Protein AF-A0AAE1KQD2-F1 (afdb_monomer_lite)

Secondary structure (DSSP, 8-state):
-TTTTSHHHHS-HHHHHHHHHHHHHHHHHHHHHHHHHHHHHHHHHHH------HHHHHHHHHHHHHHHHHS--HHHHHHHHHHHHHHHHHHHHHTTS-----HHHHHHHHHHHHHHHHHHHHHHHHHHHHHHHHS--SS-PPP-HHHHHHHHHHHHHHHIIIIIIT-HHHHHHHTTHHHHHHHHHHHHHH--------------------PPPPP----------------------

Structure (mmCIF, N/CA/C/O backbone):
data_AF-A0AAE1KQD2-F1
#
_entry.id   AF-A0AAE1KQD2-F1
#
loop_
_atom_site.group_PDB
_atom_site.id
_atom_site.type_symbol
_atom_site.label_atom_id
_atom_site.label_alt_id
_atom_site.label_comp_id
_atom_site.label_asym_id
_atom_site.label_entity_id
_atom_site.label_seq_id
_atom_site.pdbx_PDB_ins_code
_atom_site.Cartn_x
_atom_site.Cartn_y
_atom_site.Cartn_z
_atom_site.occupancy
_atom_site.B_iso_or_equiv
_atom_site.auth_seq_id
_atom_site.auth_comp_id
_atom_site.auth_asym_id
_atom_site.auth_atom_id
_atom_site.pdbx_PDB_model_num
ATOM 1 N N . MET A 1 1 ? 16.677 -0.869 -7.283 1.00 57.28 1 MET A N 1
ATOM 2 C CA . MET A 1 1 ? 16.826 -1.614 -8.551 1.00 57.28 1 MET A CA 1
ATOM 3 C C . MET A 1 1 ? 18.239 -2.193 -8.706 1.00 57.28 1 MET A C 1
ATOM 5 O O . MET A 1 1 ? 18.771 -2.228 -9.796 1.00 57.28 1 MET A O 1
ATOM 9 N N . LEU A 1 2 ? 18.840 -2.731 -7.638 1.00 62.88 2 LEU A N 1
ATOM 10 C CA . LEU A 1 2 ? 20.217 -3.254 -7.695 1.00 62.88 2 LEU A CA 1
ATOM 11 C C . LEU A 1 2 ? 20.346 -4.589 -8.451 1.00 62.88 2 LEU A C 1
ATOM 13 O O . LEU A 1 2 ? 21.410 -4.904 -8.961 1.00 62.88 2 LEU A O 1
ATOM 17 N N . VAL A 1 3 ? 19.268 -5.377 -8.529 1.00 68.44 3 VAL A N 1
ATOM 18 C CA . VAL A 1 3 ? 19.288 -6.716 -9.150 1.00 68.44 3 VAL A CA 1
ATOM 19 C C . VAL A 1 3 ? 19.339 -6.645 -10.679 1.00 68.44 3 VAL A C 1
ATOM 21 O O . VAL A 1 3 ? 19.967 -7.489 -11.308 1.00 68.44 3 VAL A O 1
ATOM 24 N N . SER A 1 4 ? 18.713 -5.631 -11.282 1.00 69.50 4 SER A N 1
ATOM 25 C CA . SER A 1 4 ? 18.732 -5.414 -12.736 1.00 69.50 4 SER A CA 1
ATOM 26 C C . SER A 1 4 ? 20.063 -4.863 -13.252 1.00 69.50 4 SER A C 1
ATOM 28 O O . SER A 1 4 ? 20.338 -4.986 -14.441 1.00 69.50 4 SER A O 1
ATOM 30 N N . ASP A 1 5 ? 20.890 -4.292 -12.371 1.00 73.38 5 ASP A N 1
ATOM 31 C CA . ASP A 1 5 ? 22.196 -3.718 -12.723 1.00 73.38 5 ASP A CA 1
ATOM 32 C C . ASP A 1 5 ? 23.334 -4.753 -12.704 1.00 73.38 5 ASP A C 1
ATOM 34 O O . ASP A 1 5 ? 24.468 -4.449 -13.071 1.00 73.38 5 ASP A O 1
ATOM 38 N N . ILE A 1 6 ? 23.050 -5.997 -12.306 1.00 84.06 6 ILE A N 1
ATOM 39 C CA . ILE A 1 6 ? 24.023 -7.089 -12.345 1.00 84.06 6 ILE A CA 1
ATOM 40 C C . ILE A 1 6 ? 24.295 -7.448 -13.811 1.00 84.06 6 ILE A C 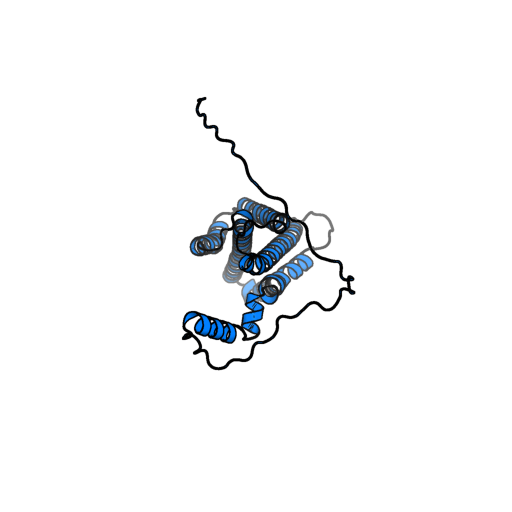1
ATOM 42 O O . ILE A 1 6 ? 23.376 -7.828 -14.536 1.00 84.06 6 ILE A O 1
ATOM 46 N N . HIS A 1 7 ? 25.563 -7.392 -14.233 1.00 79.06 7 HIS A N 1
ATOM 47 C CA . HIS A 1 7 ? 25.990 -7.670 -15.614 1.00 79.06 7 HIS A CA 1
ATOM 48 C C . HIS A 1 7 ? 25.410 -8.977 -16.181 1.00 79.06 7 HIS A C 1
ATOM 50 O O . HIS A 1 7 ? 24.847 -8.981 -17.270 1.00 79.06 7 HIS A O 1
ATOM 56 N N . ALA A 1 8 ? 25.415 -10.053 -15.387 1.00 77.94 8 ALA A N 1
ATOM 57 C CA . ALA A 1 8 ? 24.850 -11.346 -15.780 1.00 77.94 8 ALA A CA 1
ATOM 58 C C . ALA A 1 8 ? 23.346 -11.303 -16.129 1.00 77.94 8 ALA A C 1
ATOM 60 O O . ALA A 1 8 ? 22.883 -12.096 -16.940 1.00 77.94 8 ALA A O 1
ATOM 61 N N . VAL A 1 9 ? 22.580 -10.394 -15.519 1.00 79.00 9 VAL A N 1
ATOM 62 C CA . VAL A 1 9 ? 21.138 -10.224 -15.770 1.00 79.00 9 VAL A CA 1
ATOM 63 C C . VAL A 1 9 ? 20.893 -9.246 -16.917 1.00 79.00 9 VAL A C 1
ATOM 65 O O . VAL A 1 9 ? 19.915 -9.390 -17.646 1.00 79.00 9 VAL A O 1
ATOM 68 N N . ARG A 1 10 ? 21.766 -8.246 -17.071 1.00 79.56 10 ARG A N 1
ATOM 69 C CA . ARG A 1 10 ? 21.633 -7.194 -18.082 1.00 79.56 10 ARG A CA 1
ATOM 70 C C . ARG A 1 10 ? 21.968 -7.680 -19.489 1.00 79.56 10 ARG A C 1
ATOM 72 O O . ARG A 1 10 ? 21.323 -7.249 -20.441 1.00 79.56 10 ARG A O 1
ATOM 79 N N . ASP A 1 11 ? 22.963 -8.553 -19.607 1.00 86.00 11 ASP A N 1
ATOM 80 C CA . ASP A 1 11 ? 23.487 -8.984 -20.904 1.00 86.00 11 ASP A CA 1
ATOM 81 C C . ASP A 1 11 ? 22.583 -10.035 -21.582 1.00 86.00 11 ASP A C 1
ATOM 83 O O . ASP A 1 11 ? 22.547 -10.121 -22.810 1.00 86.00 11 ASP A O 1
ATOM 87 N N . ASP A 1 12 ? 21.785 -10.783 -20.808 1.00 88.94 12 ASP A N 1
ATOM 88 C CA . ASP A 1 12 ? 20.758 -11.683 -21.340 1.00 88.94 12 ASP A CA 1
ATOM 89 C C . ASP A 1 12 ? 19.377 -11.006 -21.404 1.00 88.94 12 ASP A C 1
ATOM 91 O O . ASP A 1 12 ? 18.758 -10.661 -20.393 1.00 88.94 12 ASP A O 1
ATOM 95 N N . ARG A 1 13 ? 18.842 -10.882 -22.625 1.00 87.25 13 ARG A N 1
ATOM 96 C CA . ARG A 1 13 ? 17.532 -10.274 -22.899 1.00 87.25 13 ARG A CA 1
ATOM 97 C C . ARG A 1 13 ? 16.393 -10.978 -22.161 1.00 87.25 13 ARG A C 1
ATOM 99 O O . ARG A 1 13 ? 15.456 -10.306 -21.716 1.00 87.25 13 ARG A O 1
ATOM 106 N N . HIS A 1 14 ? 16.439 -12.306 -22.056 1.00 89.19 14 HIS A N 1
ATOM 107 C CA . HIS A 1 14 ? 15.371 -13.073 -21.416 1.00 89.19 14 HIS A CA 1
ATOM 108 C C . HIS A 1 14 ? 15.381 -12.859 -19.904 1.00 89.19 14 HIS A C 1
ATOM 110 O O . HIS A 1 14 ? 14.341 -12.518 -19.334 1.00 89.19 14 HIS A O 1
ATOM 116 N N . SER A 1 15 ? 16.555 -12.959 -19.279 1.00 87.56 15 SER A N 1
ATOM 117 C CA . SER A 1 15 ? 16.745 -12.668 -17.856 1.00 87.56 15 SER A CA 1
ATOM 118 C C . SER A 1 15 ? 16.362 -11.230 -17.501 1.00 87.56 15 SER A C 1
ATOM 120 O O . SER A 1 15 ? 15.596 -11.014 -16.560 1.00 87.56 15 SER A O 1
ATOM 122 N N . CYS A 1 16 ? 16.797 -10.247 -18.295 1.00 86.00 16 CYS A N 1
ATOM 123 C CA . CYS A 1 16 ? 16.447 -8.841 -18.098 1.00 86.00 16 CYS A CA 1
ATOM 124 C C . CYS A 1 16 ? 14.924 -8.617 -18.150 1.00 86.00 16 CYS A C 1
ATOM 126 O O . CYS A 1 16 ? 14.341 -8.008 -17.248 1.00 86.00 16 CYS A O 1
ATOM 128 N N . THR A 1 17 ? 14.257 -9.171 -19.169 1.00 88.00 17 THR A N 1
ATOM 129 C CA . THR A 1 17 ? 12.800 -9.040 -19.341 1.00 88.00 17 THR A CA 1
ATOM 130 C C . THR A 1 17 ? 12.040 -9.726 -18.205 1.00 88.00 17 THR A C 1
ATOM 132 O O . THR A 1 17 ? 11.085 -9.158 -17.671 1.00 88.00 17 THR A O 1
ATOM 135 N N . ALA A 1 18 ? 12.469 -10.922 -17.796 1.00 88.94 18 ALA A N 1
ATOM 136 C CA . ALA A 1 18 ? 11.845 -11.665 -16.707 1.00 88.94 18 ALA A CA 1
ATOM 137 C C . ALA A 1 18 ? 11.956 -10.915 -15.372 1.00 88.94 18 ALA A C 1
ATOM 139 O O . ALA A 1 18 ? 10.948 -10.723 -14.690 1.00 88.94 18 ALA A O 1
ATOM 140 N N . VAL A 1 19 ? 13.151 -10.425 -15.024 1.00 89.50 19 VAL A N 1
ATOM 141 C CA . VAL A 1 19 ? 13.388 -9.662 -13.789 1.00 89.50 19 VAL A CA 1
ATOM 142 C C . VAL A 1 19 ? 12.619 -8.341 -13.802 1.00 89.50 19 VAL A C 1
ATOM 144 O O . VAL A 1 19 ? 11.963 -8.010 -12.814 1.00 89.50 19 VAL A O 1
ATOM 147 N N . GLY A 1 20 ? 12.630 -7.610 -14.921 1.00 86.12 20 GLY A N 1
ATOM 148 C CA . GLY A 1 20 ? 11.869 -6.367 -15.065 1.00 86.12 20 GLY A CA 1
ATOM 149 C C . GLY A 1 20 ? 10.362 -6.579 -14.894 1.00 86.12 20 GLY A C 1
ATOM 150 O O . GLY A 1 20 ? 9.708 -5.848 -14.147 1.00 86.12 20 GLY A O 1
ATOM 151 N N . THR A 1 21 ? 9.824 -7.632 -15.513 1.00 86.31 21 THR A N 1
ATOM 152 C CA . THR A 1 21 ? 8.406 -7.999 -15.383 1.00 86.31 21 THR A CA 1
ATOM 153 C C . THR A 1 21 ? 8.074 -8.377 -13.942 1.00 86.31 21 THR A C 1
ATOM 155 O O . THR A 1 21 ? 7.096 -7.887 -13.383 1.00 86.31 21 THR A O 1
ATOM 158 N N . LEU A 1 22 ? 8.913 -9.190 -13.299 1.00 89.25 22 LEU A N 1
ATOM 159 C CA . LEU A 1 22 ? 8.705 -9.627 -11.921 1.00 89.25 22 LEU A CA 1
ATOM 160 C C . LEU A 1 22 ? 8.688 -8.450 -10.939 1.00 89.25 22 LEU A C 1
ATOM 162 O O . LEU A 1 22 ? 7.778 -8.347 -10.114 1.00 89.25 22 LEU A O 1
ATOM 166 N N . ILE A 1 23 ? 9.659 -7.537 -11.054 1.00 88.25 23 ILE A N 1
ATOM 167 C CA . ILE A 1 23 ? 9.715 -6.315 -10.241 1.00 88.25 23 ILE A CA 1
ATOM 168 C C . ILE A 1 23 ? 8.419 -5.527 -10.410 1.00 88.25 23 ILE A C 1
ATOM 170 O O . ILE A 1 23 ? 7.816 -5.114 -9.421 1.00 88.25 23 ILE A O 1
ATOM 174 N N . HIS A 1 24 ? 7.963 -5.350 -11.648 1.00 85.19 24 HIS A N 1
ATOM 175 C CA . HIS A 1 24 ? 6.777 -4.555 -11.916 1.00 85.19 24 HIS A CA 1
ATOM 176 C C . HIS A 1 24 ? 5.482 -5.238 -11.416 1.00 85.19 24 HIS A C 1
ATOM 178 O O . HIS A 1 24 ? 4.623 -4.531 -10.890 1.00 85.19 24 HIS A O 1
ATOM 184 N N . VAL A 1 25 ? 5.366 -6.581 -11.428 1.00 88.12 25 VAL A N 1
ATOM 185 C CA . VAL A 1 25 ? 4.236 -7.300 -10.786 1.00 88.12 25 VAL A CA 1
ATOM 186 C C . VAL A 1 25 ? 4.197 -7.001 -9.292 1.00 88.12 25 VAL A C 1
ATOM 188 O O . VAL A 1 25 ? 3.155 -6.614 -8.767 1.00 88.12 25 VAL A O 1
ATOM 191 N N . PHE A 1 26 ? 5.323 -7.169 -8.594 1.00 90.88 26 PHE A N 1
ATOM 192 C CA . PHE A 1 26 ? 5.375 -6.943 -7.149 1.00 90.88 26 PHE A CA 1
ATOM 193 C C . PHE A 1 26 ? 5.099 -5.490 -6.783 1.00 90.88 26 PHE A C 1
ATOM 195 O O . PHE A 1 26 ? 4.434 -5.221 -5.783 1.00 90.88 26 PHE A O 1
ATOM 202 N N . TYR A 1 27 ? 5.572 -4.557 -7.605 1.00 86.62 27 TYR A N 1
ATOM 203 C CA . TYR A 1 27 ? 5.358 -3.136 -7.381 1.00 86.62 27 TYR A CA 1
ATOM 204 C C . TYR A 1 27 ? 3.878 -2.754 -7.527 1.00 86.62 27 TYR A C 1
ATOM 206 O O . TYR A 1 27 ? 3.329 -2.047 -6.680 1.00 86.62 27 TYR A O 1
ATOM 214 N N . GLN A 1 28 ? 3.192 -3.305 -8.532 1.00 85.81 28 GLN A N 1
ATOM 215 C CA . GLN A 1 28 ? 1.744 -3.147 -8.677 1.00 85.81 28 GLN A CA 1
ATOM 216 C C . GLN A 1 28 ? 0.960 -3.861 -7.566 1.00 85.81 28 GLN A C 1
ATOM 218 O O . GLN A 1 28 ? -0.022 -3.319 -7.061 1.00 85.81 28 GLN A O 1
ATOM 223 N N . ALA A 1 29 ? 1.402 -5.048 -7.137 1.00 90.69 29 ALA A N 1
ATOM 224 C CA . ALA A 1 29 ? 0.781 -5.769 -6.027 1.00 90.69 29 ALA A CA 1
ATOM 225 C C . ALA A 1 29 ? 0.867 -4.967 -4.725 1.00 90.69 29 ALA A C 1
ATOM 227 O O . ALA A 1 29 ? -0.121 -4.868 -4.000 1.00 90.69 29 ALA A O 1
ATOM 228 N N . ALA A 1 30 ? 2.014 -4.340 -4.448 1.00 89.81 30 ALA A N 1
ATOM 229 C CA . ALA A 1 30 ? 2.179 -3.456 -3.300 1.00 89.81 30 ALA A CA 1
ATOM 230 C C . ALA A 1 30 ? 1.184 -2.282 -3.338 1.00 89.81 30 ALA A C 1
ATOM 232 O O . ALA A 1 30 ? 0.515 -2.021 -2.337 1.00 89.81 30 ALA A O 1
ATOM 233 N N . GLY A 1 31 ? 1.011 -1.636 -4.496 1.00 87.12 31 GLY A N 1
ATOM 234 C CA . GLY A 1 31 ? 0.002 -0.586 -4.675 1.00 87.12 31 GLY A CA 1
ATOM 235 C C . GLY A 1 31 ? -1.429 -1.084 -4.446 1.00 87.12 31 GLY A C 1
ATOM 236 O O . GLY A 1 31 ? -2.198 -0.463 -3.713 1.00 87.12 31 GLY A O 1
ATOM 237 N N . ALA A 1 32 ? -1.775 -2.254 -4.986 1.00 89.12 32 ALA A N 1
ATOM 238 C CA . ALA A 1 32 ? -3.093 -2.862 -4.803 1.00 89.12 32 ALA A CA 1
ATOM 239 C C . ALA A 1 32 ? -3.376 -3.245 -3.334 1.00 89.12 32 ALA A C 1
ATOM 241 O O . ALA A 1 32 ? -4.505 -3.109 -2.847 1.00 89.12 32 ALA A O 1
ATOM 242 N N . TRP A 1 33 ? -2.343 -3.669 -2.599 1.00 91.88 33 TRP A N 1
ATOM 243 C CA . TRP A 1 33 ? -2.404 -3.910 -1.158 1.00 91.88 33 TRP A CA 1
ATOM 244 C C . TRP A 1 33 ? -2.635 -2.628 -0.359 1.00 91.88 33 TRP A C 1
ATOM 246 O O . TRP A 1 33 ? -3.467 -2.627 0.549 1.00 91.88 33 TRP A O 1
ATOM 256 N N . ILE A 1 34 ? -1.948 -1.541 -0.709 1.00 90.12 34 ILE A N 1
ATOM 257 C CA . ILE A 1 34 ? -2.116 -0.230 -0.066 1.00 90.12 34 ILE A CA 1
ATOM 258 C C . ILE A 1 34 ? -3.520 0.330 -0.333 1.00 90.12 34 ILE A C 1
ATOM 260 O O . ILE A 1 34 ? -4.176 0.793 0.600 1.00 90.12 34 ILE A O 1
ATOM 264 N N . PHE A 1 35 ? -4.040 0.186 -1.554 1.00 88.00 35 PHE A N 1
ATOM 265 C CA . PHE A 1 35 ? -5.428 0.528 -1.872 1.00 88.00 35 PHE A CA 1
ATOM 266 C C . PHE A 1 35 ? -6.428 -0.286 -1.040 1.00 88.00 35 PHE A C 1
ATOM 268 O O . PHE A 1 35 ? -7.334 0.267 -0.416 1.00 88.00 35 PHE A O 1
ATOM 275 N N . SER A 1 36 ? -6.249 -1.609 -0.985 1.00 90.62 36 SER A N 1
ATOM 276 C CA . SER A 1 36 ? -7.112 -2.502 -0.203 1.00 90.62 36 SER A CA 1
ATOM 277 C C . SER A 1 36 ? -7.106 -2.146 1.285 1.00 90.62 36 SER A C 1
ATOM 279 O O . SER A 1 36 ? -8.155 -2.153 1.932 1.00 90.62 36 SER A O 1
ATOM 281 N N . LEU A 1 37 ? -5.933 -1.794 1.814 1.00 89.94 37 LEU A N 1
ATOM 282 C CA . LEU A 1 37 ? -5.755 -1.291 3.170 1.00 89.94 37 LEU A CA 1
ATOM 283 C C . LEU A 1 37 ? -6.518 0.026 3.386 1.00 89.94 37 LEU A C 1
ATOM 285 O O . LEU A 1 37 ? -7.226 0.156 4.384 1.00 89.94 37 LEU A O 1
ATOM 289 N N . GLY A 1 38 ? -6.433 0.965 2.442 1.00 88.94 38 GLY A N 1
ATOM 290 C CA . GLY A 1 38 ? -7.175 2.226 2.476 1.00 88.94 38 GLY A CA 1
ATOM 291 C C . GLY A 1 38 ? -8.680 2.046 2.446 1.00 88.94 38 GLY A C 1
ATOM 292 O O . GLY A 1 38 ? -9.383 2.607 3.282 1.00 88.94 38 GLY A O 1
ATOM 293 N N . HIS A 1 39 ? -9.179 1.191 1.558 1.00 89.00 39 HIS A N 1
ATOM 294 C CA . HIS A 1 39 ? -10.598 0.864 1.493 1.00 89.00 39 HIS A CA 1
ATOM 295 C C . HIS A 1 39 ? -11.091 0.178 2.781 1.00 89.00 39 HIS A C 1
ATOM 297 O O . HIS A 1 39 ? -12.176 0.479 3.283 1.00 89.00 39 HIS A O 1
ATOM 303 N N . ALA A 1 40 ? -10.295 -0.724 3.364 1.00 89.44 40 ALA A N 1
ATOM 304 C CA . ALA A 1 40 ? -10.621 -1.350 4.645 1.00 89.44 40 ALA A CA 1
ATOM 305 C C . ALA A 1 40 ? -10.650 -0.330 5.801 1.00 89.44 40 ALA A C 1
ATOM 307 O O . ALA A 1 40 ? -11.566 -0.359 6.620 1.00 89.44 40 ALA A O 1
ATOM 308 N N . ALA A 1 41 ? -9.691 0.600 5.853 1.00 88.75 41 ALA A N 1
ATOM 309 C CA . ALA A 1 41 ? -9.680 1.677 6.843 1.00 88.75 41 ALA A CA 1
ATOM 310 C C . ALA A 1 41 ? -10.873 2.633 6.657 1.00 88.75 41 ALA A C 1
ATOM 312 O O . ALA A 1 41 ? -11.551 2.979 7.624 1.00 88.75 41 ALA A O 1
ATOM 313 N N . PHE A 1 42 ? -11.184 2.995 5.412 1.00 88.56 42 PHE A N 1
ATOM 314 C CA . PHE A 1 42 ? -12.329 3.830 5.055 1.00 88.56 42 PHE A CA 1
ATOM 315 C C . PHE A 1 42 ? -13.655 3.204 5.490 1.00 88.56 42 PHE A C 1
ATOM 317 O O . PHE A 1 42 ? -14.448 3.852 6.172 1.00 88.56 42 PHE A O 1
ATOM 324 N N . THR A 1 43 ? -13.895 1.938 5.146 1.00 88.12 43 THR A N 1
ATOM 325 C CA . THR A 1 43 ? -15.130 1.223 5.520 1.0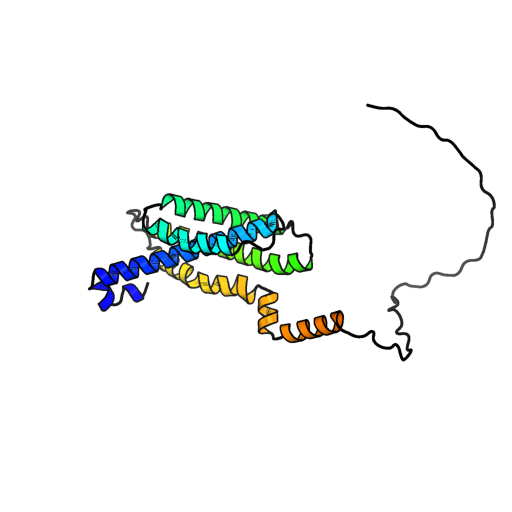0 88.12 43 THR A CA 1
ATOM 326 C C . THR A 1 43 ? -15.246 1.015 7.029 1.00 88.12 43 THR A C 1
ATOM 328 O O . THR A 1 43 ? -16.343 1.140 7.578 1.00 88.12 43 THR A O 1
ATOM 331 N N . ALA A 1 44 ? -14.127 0.783 7.721 1.00 87.81 44 ALA A N 1
ATOM 332 C CA . ALA A 1 44 ? -14.112 0.714 9.177 1.00 87.81 44 ALA A CA 1
ATOM 333 C C . ALA A 1 44 ? -14.545 2.046 9.811 1.00 87.81 44 ALA A C 1
ATOM 335 O O . ALA A 1 44 ? -15.401 2.043 10.690 1.00 87.81 44 ALA A O 1
ATOM 336 N N . ILE A 1 45 ? -14.009 3.181 9.348 1.00 86.19 45 ILE A N 1
ATOM 337 C CA . ILE A 1 45 ? -14.310 4.504 9.920 1.00 86.19 45 ILE A CA 1
ATOM 338 C C . ILE A 1 45 ? -15.713 4.997 9.549 1.00 86.19 45 ILE A C 1
ATOM 340 O O . ILE A 1 45 ? -16.419 5.510 10.413 1.00 86.19 45 ILE A O 1
ATOM 344 N N . THR A 1 46 ? -16.131 4.836 8.293 1.00 86.81 46 THR A N 1
ATOM 345 C CA . THR A 1 46 ? -17.402 5.390 7.790 1.00 86.81 46 THR A CA 1
ATOM 346 C C . THR A 1 46 ? -18.607 4.509 8.081 1.00 86.81 46 THR A C 1
ATOM 348 O O . THR A 1 46 ? -19.677 5.015 8.398 1.00 86.81 46 THR A O 1
ATOM 351 N N . SER A 1 47 ? -18.450 3.190 7.971 1.00 84.56 47 SER A N 1
ATOM 352 C CA . SER A 1 47 ? -19.562 2.240 8.090 1.00 84.56 47 SER A CA 1
ATOM 353 C C . SER A 1 47 ? -19.538 1.464 9.408 1.00 84.56 47 SER A C 1
ATOM 355 O O . SER A 1 47 ? -20.455 0.695 9.682 1.00 84.56 47 SER A O 1
ATOM 357 N N . GLY A 1 48 ? -18.476 1.593 10.212 1.00 84.19 48 GLY A N 1
ATOM 358 C CA . GLY A 1 48 ? -18.301 0.806 11.436 1.00 84.19 48 GLY A CA 1
ATOM 359 C C . GLY A 1 48 ? -18.090 -0.6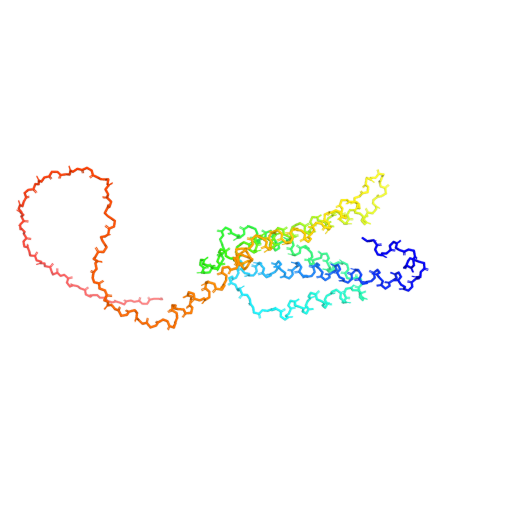94 11.192 1.00 84.19 48 GLY A C 1
ATOM 360 O O . GLY A 1 48 ? -18.095 -1.482 12.141 1.00 84.19 48 GLY A O 1
ATOM 361 N N . VAL A 1 49 ? -17.921 -1.112 9.932 1.00 82.31 49 VAL A N 1
ATOM 362 C CA . VAL A 1 49 ? -17.804 -2.521 9.544 1.00 82.31 49 VAL A CA 1
ATOM 363 C C . VAL A 1 49 ? -16.349 -2.949 9.661 1.00 82.31 49 VAL A C 1
ATOM 365 O O . VAL A 1 49 ? -15.486 -2.506 8.908 1.00 82.31 49 VAL A O 1
ATOM 368 N N . ILE A 1 50 ? -16.082 -3.845 10.608 1.00 76.31 50 ILE A N 1
ATOM 369 C CA . ILE A 1 50 ? -14.740 -4.342 10.896 1.00 76.31 50 ILE A CA 1
ATOM 370 C C . ILE A 1 50 ? -14.649 -5.816 10.495 1.00 76.31 50 ILE A C 1
ATOM 372 O O . ILE A 1 50 ? -15.203 -6.691 11.157 1.00 76.31 50 ILE A O 1
ATOM 376 N N . GLY A 1 51 ? -13.875 -6.095 9.446 1.00 69.38 51 GLY A N 1
ATOM 377 C CA . GLY A 1 51 ? -13.488 -7.454 9.062 1.00 69.38 51 GLY A CA 1
ATOM 378 C C . GLY A 1 51 ? -14.521 -8.235 8.237 1.00 69.38 51 GLY A C 1
ATOM 379 O O . GLY A 1 51 ? -15.622 -7.778 7.957 1.00 69.38 51 GLY A O 1
ATOM 380 N N . GLY A 1 52 ? -14.115 -9.435 7.799 1.00 67.75 52 GLY A N 1
ATOM 381 C CA . GLY A 1 52 ? -14.985 -10.417 7.129 1.00 67.75 52 GLY A CA 1
ATOM 382 C C . GLY A 1 52 ? -14.749 -10.634 5.629 1.00 67.75 52 GLY A C 1
ATOM 383 O O . GLY A 1 52 ? -15.318 -11.559 5.058 1.00 67.75 52 GLY A O 1
ATOM 384 N N . ARG A 1 53 ? -13.891 -9.839 4.973 1.00 79.44 53 ARG A N 1
ATOM 385 C CA . ARG A 1 53 ? -13.701 -9.888 3.508 1.00 79.44 53 ARG A CA 1
ATOM 386 C C . ARG A 1 53 ? -12.238 -10.008 3.058 1.00 79.44 53 ARG A C 1
ATOM 388 O O . ARG A 1 53 ? -11.860 -9.431 2.053 1.00 79.44 53 ARG A O 1
ATOM 395 N N . LEU A 1 54 ? -11.396 -10.783 3.749 1.00 84.88 54 LEU A N 1
ATOM 396 C CA . LEU A 1 54 ? -9.983 -10.943 3.346 1.00 84.88 54 LEU A CA 1
ATOM 397 C C . LEU A 1 54 ? -9.817 -11.610 1.967 1.00 84.88 54 LEU A C 1
ATOM 399 O O . LEU A 1 54 ? -8.950 -11.216 1.195 1.00 84.88 54 LEU A O 1
ATOM 403 N N . LYS A 1 55 ? -10.660 -12.602 1.647 1.00 88.81 55 LYS A N 1
ATOM 404 C CA . LYS A 1 55 ? -10.605 -13.345 0.375 1.00 88.81 55 LYS A CA 1
ATOM 405 C C . LYS A 1 55 ? -10.698 -12.439 -0.867 1.00 88.81 55 LYS A C 1
ATOM 407 O O . LYS A 1 55 ? -9.817 -12.553 -1.715 1.00 88.81 55 LYS A O 1
ATOM 412 N N . PRO A 1 56 ? -11.690 -11.533 -0.994 1.00 89.81 56 PRO A N 1
ATOM 413 C CA . PRO A 1 56 ? -11.739 -10.632 -2.142 1.00 89.81 56 PRO A CA 1
ATOM 414 C C . PRO A 1 56 ? -10.563 -9.649 -2.173 1.00 89.81 56 PRO A C 1
ATOM 416 O O . PRO A 1 56 ? -10.047 -9.404 -3.255 1.00 89.81 56 PRO A O 1
ATOM 419 N N . TYR A 1 57 ? -10.071 -9.151 -1.029 1.00 89.56 57 TYR A N 1
ATOM 420 C CA . TYR A 1 57 ? -8.866 -8.306 -1.022 1.00 89.56 57 TYR A CA 1
ATOM 421 C C . TYR A 1 57 ? -7.634 -9.056 -1.535 1.00 89.56 57 TYR A C 1
ATOM 423 O O . TYR A 1 57 ? -6.892 -8.521 -2.344 1.00 89.56 57 TYR A O 1
ATOM 431 N N . MET A 1 58 ? -7.444 -10.316 -1.137 1.00 90.56 58 MET A N 1
ATOM 432 C CA . MET A 1 58 ? -6.361 -11.158 -1.660 1.00 90.56 58 MET A CA 1
ATOM 433 C C . MET A 1 58 ? -6.474 -11.351 -3.178 1.00 90.56 58 MET A C 1
ATOM 435 O O . MET A 1 58 ? -5.482 -11.211 -3.890 1.00 90.56 58 MET A O 1
ATOM 439 N N . ALA A 1 59 ? -7.680 -11.637 -3.676 1.00 90.75 59 ALA A N 1
ATOM 440 C CA . ALA A 1 59 ? -7.917 -11.818 -5.105 1.00 90.75 59 ALA A CA 1
ATOM 441 C C . ALA A 1 59 ? -7.661 -10.529 -5.903 1.00 90.75 59 ALA A C 1
ATOM 443 O O . ALA A 1 59 ? -7.029 -10.582 -6.951 1.00 90.75 59 ALA A O 1
ATOM 444 N N . ILE A 1 60 ? -8.098 -9.372 -5.396 1.00 87.75 60 ILE A N 1
ATOM 445 C CA . ILE A 1 60 ? -7.883 -8.072 -6.047 1.00 87.75 60 ILE A CA 1
ATOM 446 C C . ILE A 1 60 ? -6.398 -7.697 -6.026 1.00 87.75 60 ILE A C 1
ATOM 448 O O . ILE A 1 60 ? -5.848 -7.348 -7.069 1.00 87.75 60 ILE A O 1
ATOM 452 N N . SER A 1 61 ? -5.735 -7.818 -4.872 1.00 90.19 61 SER A N 1
ATOM 453 C CA . SER A 1 61 ? -4.344 -7.387 -4.701 1.00 90.19 61 SER A CA 1
ATOM 454 C C . SER A 1 61 ? -3.347 -8.177 -5.545 1.00 90.19 61 SER A C 1
ATOM 456 O O . SER A 1 61 ? -2.351 -7.611 -5.979 1.00 90.19 61 SER A O 1
ATOM 458 N N . TRP A 1 62 ? -3.604 -9.465 -5.794 1.00 91.06 62 TRP A N 1
ATOM 459 C CA . TRP A 1 62 ? -2.737 -10.308 -6.628 1.00 91.06 62 TRP A CA 1
ATOM 460 C C . TRP A 1 62 ? -3.233 -10.458 -8.068 1.00 91.06 62 TRP A C 1
ATOM 462 O O . TRP A 1 62 ? -2.423 -10.560 -8.986 1.00 91.06 62 TRP A O 1
ATOM 472 N N . GLY A 1 63 ? -4.550 -10.443 -8.286 1.00 87.19 63 GLY A N 1
ATOM 473 C CA . GLY A 1 63 ? -5.148 -10.592 -9.612 1.00 87.19 63 GLY A CA 1
ATOM 474 C C . GLY A 1 63 ? -5.000 -9.344 -10.481 1.00 87.19 63 GLY A C 1
ATOM 475 O O . GLY A 1 63 ? -4.681 -9.462 -11.662 1.00 87.19 63 GLY A O 1
ATOM 476 N N . MET A 1 64 ? -5.172 -8.146 -9.909 1.00 82.56 64 MET A N 1
ATOM 477 C CA . MET A 1 64 ? -5.067 -6.892 -10.666 1.00 82.56 64 MET A CA 1
ATOM 478 C C . MET A 1 64 ? -3.668 -6.677 -11.281 1.00 82.56 64 MET A C 1
ATOM 480 O O . MET A 1 64 ? -3.613 -6.423 -12.486 1.00 82.56 64 MET A O 1
ATOM 484 N N . PRO A 1 65 ? -2.547 -6.867 -10.552 1.00 86.06 65 PRO A N 1
ATOM 485 C CA . PRO A 1 65 ? -1.199 -6.768 -11.120 1.00 86.06 65 PRO A CA 1
ATOM 486 C C . PRO A 1 65 ? -0.953 -7.685 -12.321 1.00 86.06 65 PRO A C 1
ATOM 488 O O . PRO A 1 65 ? -0.296 -7.286 -13.278 1.00 86.06 65 PRO A O 1
ATOM 491 N N . LEU A 1 66 ? -1.492 -8.908 -12.296 1.00 83.94 66 LEU A N 1
ATOM 492 C CA . LEU A 1 66 ? -1.320 -9.876 -13.384 1.00 83.94 66 LEU A CA 1
ATOM 493 C C . LEU A 1 66 ? -2.118 -9.485 -14.634 1.00 83.94 66 LEU A C 1
ATOM 495 O O . LEU A 1 66 ? -1.628 -9.634 -15.750 1.00 83.94 66 LEU A O 1
ATOM 499 N N . ILE A 1 67 ? -3.326 -8.941 -14.456 1.00 83.31 67 ILE A N 1
ATOM 500 C CA . ILE A 1 67 ? -4.159 -8.451 -15.566 1.00 83.31 67 ILE A CA 1
ATOM 501 C C . ILE A 1 67 ? -3.555 -7.178 -16.175 1.00 83.31 67 ILE A C 1
ATOM 503 O O . ILE A 1 67 ? -3.470 -7.046 -17.395 1.00 83.31 67 ILE A O 1
ATOM 507 N N . SER A 1 68 ? -3.093 -6.260 -15.326 1.00 77.88 68 SER A N 1
ATOM 508 C CA . SER A 1 68 ? -2.452 -5.000 -15.719 1.00 77.88 68 SER A CA 1
ATOM 509 C C . SER A 1 68 ? -1.129 -5.208 -16.472 1.00 77.88 68 SER A C 1
ATOM 511 O O . SER A 1 68 ? -0.742 -4.386 -17.298 1.00 77.88 68 SER A O 1
ATOM 513 N N . MET A 1 69 ? -0.450 -6.338 -16.260 1.00 76.31 69 MET A N 1
ATOM 514 C CA . MET A 1 69 ? 0.698 -6.729 -17.083 1.00 76.31 69 MET A CA 1
ATOM 515 C C . MET A 1 69 ? 0.328 -7.120 -18.513 1.00 76.31 69 MET A C 1
ATOM 517 O O . MET A 1 69 ? 1.088 -6.849 -19.440 1.00 76.31 69 MET A O 1
ATOM 521 N N . GLY A 1 70 ? -0.825 -7.767 -18.700 1.00 70.38 70 GLY A N 1
ATOM 522 C CA . GLY A 1 70 ? -1.261 -8.259 -20.008 1.00 70.38 70 GLY A CA 1
ATOM 523 C C . GLY A 1 70 ? -1.853 -7.175 -20.910 1.00 70.38 70 GLY A C 1
ATOM 524 O O . GLY A 1 70 ? -1.793 -7.284 -22.131 1.00 70.38 70 GLY A O 1
ATOM 525 N N . VAL A 1 71 ? -2.411 -6.114 -20.328 1.00 68.00 71 VAL A N 1
ATOM 526 C CA . VAL A 1 71 ? -3.091 -5.034 -21.051 1.00 68.00 71 VAL A CA 1
ATOM 527 C C . VAL A 1 71 ? -2.588 -3.715 -20.484 1.00 68.00 71 VAL A C 1
ATOM 529 O O . VAL A 1 71 ? -2.637 -3.536 -19.276 1.00 68.00 71 VAL A O 1
ATOM 532 N N . HIS A 1 72 ? -2.120 -2.787 -21.327 1.00 61.06 72 HIS A N 1
ATOM 533 C CA . HIS A 1 72 ? -1.581 -1.472 -20.933 1.00 61.06 72 HIS A CA 1
ATOM 534 C C . HIS A 1 72 ? -2.650 -0.537 -20.309 1.00 61.06 72 HIS A C 1
ATOM 536 O O . HIS A 1 72 ? -2.894 0.575 -20.770 1.00 61.06 72 HIS A O 1
ATOM 542 N N . LEU A 1 73 ? -3.274 -0.959 -19.212 1.00 65.12 73 LEU A N 1
ATOM 543 C CA . LEU A 1 73 ? -4.311 -0.275 -18.440 1.00 65.12 73 LEU A CA 1
ATOM 544 C C . LEU A 1 73 ? -3.709 0.782 -17.499 1.00 65.12 73 LEU A C 1
ATOM 546 O O . LEU A 1 73 ? -4.130 0.941 -16.353 1.00 65.12 73 LEU A O 1
ATOM 550 N N . ARG A 1 74 ? -2.737 1.559 -17.998 1.00 67.38 74 ARG A N 1
ATOM 551 C CA . ARG A 1 74 ? -2.055 2.611 -17.222 1.00 67.38 74 ARG A CA 1
ATOM 552 C C . ARG A 1 74 ? -3.042 3.641 -16.657 1.00 67.38 74 ARG A C 1
ATOM 554 O O . ARG A 1 74 ? -2.845 4.119 -15.546 1.00 67.38 74 ARG A O 1
ATOM 561 N N . LEU A 1 75 ? -4.135 3.917 -17.373 1.00 69.62 75 LEU A N 1
ATOM 562 C CA . LEU A 1 75 ? -5.203 4.818 -16.921 1.00 69.62 75 LEU A CA 1
ATOM 563 C C . LEU A 1 75 ? -6.012 4.251 -15.746 1.00 69.62 75 LEU A C 1
ATOM 565 O O . LEU A 1 75 ? -6.309 4.979 -14.802 1.00 69.62 75 LEU A O 1
ATOM 569 N N . LEU A 1 76 ? -6.333 2.954 -15.765 1.00 73.62 76 LEU A N 1
ATOM 570 C CA . LEU A 1 76 ? -7.073 2.309 -14.678 1.00 73.62 76 LEU A CA 1
ATOM 571 C C . LEU A 1 76 ? -6.240 2.287 -13.391 1.00 73.62 76 LEU A C 1
ATOM 573 O O . LEU A 1 76 ? -6.764 2.554 -12.314 1.00 73.62 76 LEU A O 1
ATOM 577 N N . HIS A 1 77 ? -4.935 2.030 -13.507 1.00 72.38 77 HIS A N 1
ATOM 578 C CA . HIS A 1 77 ? -4.026 2.081 -12.365 1.00 72.38 77 HIS A CA 1
ATOM 579 C C . HIS A 1 77 ? -3.984 3.481 -11.732 1.00 72.38 77 HIS A C 1
ATOM 581 O O . HIS A 1 77 ? -4.146 3.609 -10.520 1.00 72.38 77 HIS A O 1
ATOM 587 N N . MET A 1 78 ? -3.858 4.535 -12.548 1.00 76.19 78 MET A N 1
ATOM 588 C CA . MET A 1 78 ? -3.885 5.921 -12.058 1.00 76.19 78 MET A CA 1
ATOM 589 C C . MET A 1 78 ? -5.221 6.278 -11.395 1.00 76.19 78 MET A C 1
ATOM 591 O O . MET A 1 78 ? -5.232 6.928 -10.352 1.00 76.19 78 MET A O 1
ATOM 595 N N . PHE A 1 79 ? -6.342 5.798 -11.941 1.00 79.69 79 PHE A N 1
ATOM 596 C CA . PHE A 1 79 ? -7.656 5.963 -11.319 1.00 79.69 79 PHE A CA 1
ATOM 597 C C . PHE A 1 79 ? -7.724 5.303 -9.932 1.00 79.69 79 PHE A C 1
ATOM 599 O O . PHE A 1 79 ? -8.190 5.926 -8.981 1.00 79.69 79 PHE A O 1
ATOM 606 N N . PHE A 1 80 ? -7.215 4.077 -9.778 1.00 75.81 80 PHE A N 1
ATOM 607 C CA . PHE A 1 80 ? -7.182 3.404 -8.475 1.00 75.81 80 PHE A CA 1
ATOM 608 C C . PHE A 1 80 ? -6.325 4.141 -7.444 1.00 75.81 80 PHE A C 1
ATOM 610 O O . PHE A 1 80 ? -6.755 4.280 -6.299 1.00 75.81 80 PHE A O 1
ATOM 617 N N . VAL A 1 81 ? -5.150 4.636 -7.843 1.00 76.56 81 VAL A N 1
ATOM 618 C CA . VAL A 1 81 ? -4.285 5.449 -6.972 1.00 76.56 81 VAL A CA 1
ATOM 619 C C . VAL A 1 81 ? -5.024 6.711 -6.522 1.00 76.56 81 VAL A C 1
ATOM 621 O O . VAL A 1 81 ? -5.093 6.993 -5.329 1.00 76.56 81 VAL A O 1
ATOM 624 N N . PHE A 1 82 ? -5.684 7.411 -7.446 1.00 81.81 82 PHE A N 1
ATOM 625 C CA . PHE A 1 82 ? -6.471 8.600 -7.122 1.00 81.81 82 PHE A CA 1
ATOM 626 C C . PHE A 1 82 ? -7.601 8.310 -6.118 1.00 81.81 82 PHE A C 1
ATOM 628 O O . PHE A 1 82 ? -7.732 9.007 -5.111 1.00 81.81 82 PHE A O 1
ATOM 635 N N . ILE A 1 83 ? -8.383 7.246 -6.336 1.00 85.06 83 ILE A N 1
ATOM 636 C CA . ILE A 1 83 ? -9.439 6.836 -5.396 1.00 85.06 83 ILE A CA 1
ATOM 637 C C . ILE A 1 83 ? -8.850 6.445 -4.032 1.00 85.06 83 ILE A C 1
ATOM 639 O O . ILE A 1 83 ? -9.431 6.789 -3.000 1.00 85.06 83 ILE A O 1
ATOM 643 N N . SER A 1 84 ? -7.698 5.766 -4.008 1.00 81.31 84 SER A N 1
ATOM 644 C CA . SER A 1 84 ? -6.972 5.447 -2.771 1.00 81.31 84 SER A CA 1
ATOM 645 C C . SER A 1 84 ? -6.656 6.708 -1.971 1.00 81.31 84 SER A C 1
ATOM 647 O O . SER A 1 84 ? -6.925 6.764 -0.770 1.00 81.31 84 SER A O 1
ATOM 649 N N . SER A 1 85 ? -6.142 7.732 -2.654 1.00 82.50 85 SER A N 1
ATOM 650 C CA . SER A 1 85 ? -5.769 9.010 -2.054 1.00 82.50 85 SER A CA 1
ATOM 651 C C . SER A 1 85 ? -6.961 9.703 -1.405 1.00 82.50 85 SER A C 1
ATOM 653 O O . SER A 1 85 ? -6.921 10.072 -0.228 1.00 82.50 85 SER A O 1
ATOM 655 N N . LEU A 1 86 ? -8.082 9.779 -2.132 1.00 87.12 86 LEU A N 1
ATOM 656 C CA . LEU A 1 86 ? -9.331 10.326 -1.603 1.00 87.12 86 LEU A CA 1
ATOM 657 C C . LEU A 1 86 ? -9.810 9.551 -0.371 1.00 87.12 86 LEU A C 1
ATOM 659 O O . LEU A 1 86 ? -10.196 10.163 0.624 1.00 87.12 86 LEU A O 1
ATOM 663 N N . CYS A 1 87 ? -9.735 8.215 -0.394 1.00 85.75 87 CYS A N 1
ATOM 664 C CA . CYS A 1 87 ? -10.071 7.394 0.771 1.00 85.75 87 CYS A CA 1
ATOM 665 C C . CYS A 1 87 ? -9.169 7.720 1.970 1.00 85.75 87 CYS A C 1
ATOM 667 O O . CYS A 1 87 ? -9.671 7.846 3.086 1.00 85.75 87 CYS A O 1
ATOM 669 N N . GLY A 1 88 ? -7.861 7.891 1.753 1.00 82.75 88 GLY A N 1
ATOM 670 C CA . GLY A 1 88 ? -6.902 8.276 2.791 1.00 82.75 88 GLY A CA 1
ATOM 671 C C . GLY A 1 88 ? -7.232 9.626 3.432 1.00 82.75 88 GLY A C 1
ATOM 672 O O . GLY A 1 88 ? -7.274 9.729 4.659 1.00 82.75 88 GLY A O 1
ATOM 673 N N . ILE A 1 89 ? -7.548 10.639 2.619 1.00 85.19 89 ILE A N 1
ATOM 674 C CA . ILE A 1 89 ? -7.959 11.969 3.099 1.00 85.19 89 ILE A CA 1
ATOM 675 C C . ILE A 1 89 ? -9.250 11.870 3.912 1.00 85.19 89 ILE A C 1
ATOM 677 O O . ILE A 1 89 ? -9.311 12.369 5.035 1.00 85.19 89 ILE A O 1
ATOM 681 N N . VAL A 1 90 ? -10.266 11.176 3.390 1.00 86.06 90 VAL A N 1
ATOM 682 C CA . VAL A 1 90 ? -11.544 11.014 4.095 1.00 86.06 90 VAL A CA 1
ATOM 683 C C . VAL A 1 90 ? -11.356 10.280 5.420 1.00 86.06 90 VAL A C 1
ATOM 685 O O . VAL A 1 90 ? -11.970 10.667 6.412 1.00 86.06 90 VAL A O 1
ATOM 688 N N . VAL A 1 91 ? -10.486 9.265 5.479 1.00 85.62 91 VAL A N 1
ATOM 689 C CA . VAL A 1 91 ? -10.140 8.595 6.740 1.00 85.62 91 VAL A CA 1
ATOM 690 C C . VAL A 1 91 ? -9.571 9.597 7.742 1.00 85.62 91 VAL A C 1
ATOM 692 O O . VAL A 1 91 ? -10.048 9.615 8.873 1.00 85.62 91 VAL A O 1
ATOM 695 N N . LEU A 1 92 ? -8.618 10.450 7.348 1.00 84.62 92 LEU A N 1
ATOM 696 C CA . LEU A 1 92 ? -8.047 11.465 8.246 1.00 84.62 92 LEU A CA 1
ATOM 697 C C . LEU A 1 92 ? -9.091 12.475 8.727 1.00 84.62 92 LEU A C 1
ATOM 699 O O . LEU A 1 92 ? -9.134 12.768 9.921 1.00 84.62 92 LEU A O 1
ATOM 703 N N . CYS A 1 93 ? -9.945 12.970 7.829 1.00 85.56 93 CYS A N 1
ATOM 704 C CA . CYS A 1 93 ? -10.996 13.930 8.167 1.00 85.56 93 CYS A CA 1
ATOM 705 C C . CYS A 1 93 ? -12.057 13.323 9.100 1.00 85.56 93 CYS A C 1
ATOM 707 O O . CYS A 1 93 ? -12.456 13.952 10.078 1.00 85.56 93 CYS A O 1
ATOM 709 N N . ASN A 1 94 ? -12.480 12.083 8.841 1.00 84.38 94 ASN A N 1
ATOM 710 C CA . ASN A 1 94 ? -13.550 11.422 9.594 1.00 84.38 94 ASN A CA 1
ATOM 711 C C . ASN A 1 94 ? -13.078 10.759 10.895 1.00 84.38 94 ASN A C 1
ATOM 713 O O . ASN A 1 94 ? -13.906 10.273 11.664 1.00 84.38 94 ASN A O 1
ATOM 717 N N . MET A 1 95 ? -11.777 10.760 11.204 1.00 77.56 95 MET A N 1
ATOM 718 C CA . MET A 1 95 ? -11.298 10.221 12.482 1.00 77.56 95 MET A CA 1
ATOM 719 C C . MET A 1 95 ? -11.790 11.000 13.708 1.00 77.56 95 MET A C 1
ATOM 721 O O . MET A 1 95 ? -11.765 10.452 14.807 1.00 77.56 95 MET A O 1
ATOM 725 N N . ALA A 1 96 ? -12.227 12.252 13.548 1.00 74.94 96 ALA A N 1
ATOM 726 C CA . ALA A 1 96 ? -12.806 13.021 14.648 1.00 74.94 96 ALA A CA 1
ATOM 727 C C . ALA A 1 96 ? -14.167 12.458 15.106 1.00 74.94 96 ALA A C 1
ATOM 729 O O . ALA A 1 96 ? -14.547 12.641 16.259 1.00 74.94 96 ALA A O 1
ATOM 730 N N . THR A 1 97 ? -14.892 11.765 14.220 1.00 78.25 97 THR A N 1
ATOM 731 C CA . THR A 1 97 ? -16.229 11.203 14.481 1.00 78.25 97 THR A CA 1
ATOM 732 C C . THR A 1 97 ? -16.393 9.818 13.827 1.00 78.25 97 THR A C 1
ATOM 734 O O . THR A 1 97 ? -17.167 9.648 12.886 1.00 78.25 97 THR A O 1
ATOM 737 N N . PRO A 1 98 ? -15.660 8.787 14.294 1.00 80.00 98 PRO A N 1
ATOM 738 C CA . PRO A 1 98 ? -15.734 7.457 13.701 1.00 80.00 98 PRO A CA 1
ATOM 739 C C . PRO A 1 98 ? -17.087 6.796 13.998 1.00 80.00 98 PRO A C 1
ATOM 741 O O . PRO A 1 98 ? -17.566 6.824 15.130 1.00 80.00 98 PRO A O 1
ATOM 744 N N . ALA A 1 99 ? -17.665 6.093 13.020 1.00 81.50 99 ALA A N 1
ATOM 745 C CA . ALA A 1 99 ? -18.927 5.357 13.175 1.00 81.50 99 ALA A CA 1
ATOM 746 C C . ALA A 1 99 ? -18.806 4.071 14.033 1.00 81.50 99 ALA A C 1
ATOM 748 O O . ALA A 1 99 ? -19.721 3.244 14.082 1.00 81.50 99 ALA A O 1
ATOM 749 N N . LEU A 1 100 ? -17.668 3.855 14.704 1.00 78.38 100 LEU A N 1
ATOM 750 C CA . LEU A 1 100 ? -17.443 2.694 15.563 1.00 78.38 100 LEU A CA 1
ATOM 751 C C . LEU A 1 100 ? -18.224 2.835 16.875 1.00 78.38 100 LEU A C 1
ATOM 753 O O . LEU A 1 100 ? -18.050 3.790 17.618 1.00 78.38 100 LEU A O 1
ATOM 757 N N . ARG A 1 101 ? -19.023 1.820 17.215 1.00 71.75 101 ARG A N 1
ATOM 758 C CA . ARG A 1 101 ? -19.898 1.837 18.404 1.00 71.75 101 ARG A CA 1
ATOM 759 C C . ARG A 1 101 ? -19.240 1.381 19.715 1.00 71.75 101 ARG A C 1
ATOM 761 O O . ARG A 1 101 ? -19.888 1.400 20.752 1.00 71.75 101 ARG A O 1
ATOM 768 N N . LYS A 1 102 ? -18.013 0.852 19.674 1.00 79.19 102 LYS A N 1
ATOM 769 C CA . LYS A 1 102 ? -17.339 0.247 20.841 1.00 79.19 102 LYS A CA 1
ATOM 770 C C . LYS A 1 102 ? -16.024 0.963 21.125 1.00 79.19 102 LYS A C 1
ATOM 772 O O . LYS A 1 102 ? -15.097 0.824 20.331 1.00 79.19 102 LYS A O 1
ATOM 777 N N . ASP A 1 103 ? -15.905 1.593 22.288 1.00 75.38 103 ASP A N 1
ATOM 778 C CA . ASP A 1 103 ? -14.746 2.421 22.668 1.00 75.38 103 ASP A CA 1
ATOM 779 C C . ASP A 1 103 ? -13.414 1.660 22.619 1.00 75.38 103 ASP A C 1
ATOM 781 O O . ASP A 1 103 ? -12.439 2.121 22.029 1.00 75.38 103 ASP A O 1
ATOM 785 N N . ASN A 1 104 ? -13.405 0.418 23.113 1.00 72.69 104 ASN A N 1
ATOM 786 C CA . ASN A 1 104 ? -12.227 -0.458 23.054 1.00 72.69 104 ASN A CA 1
ATOM 787 C C . ASN A 1 104 ? -11.780 -0.777 21.613 1.00 72.69 104 ASN A C 1
ATOM 789 O O . ASN A 1 104 ? -10.621 -1.113 21.385 1.00 72.69 104 ASN A O 1
ATOM 793 N N . LEU A 1 105 ? -12.699 -0.728 20.641 1.00 76.50 105 LEU A N 1
ATOM 794 C CA . LEU A 1 105 ? -12.373 -0.909 19.226 1.00 76.50 105 LEU A CA 1
ATOM 795 C C . LEU A 1 105 ? -11.951 0.412 18.580 1.00 76.50 105 LEU A C 1
ATOM 797 O O . LEU A 1 105 ? -11.107 0.375 17.691 1.00 76.50 105 LEU A O 1
ATOM 801 N N . ILE A 1 106 ? -12.497 1.550 19.020 1.00 80.75 106 ILE A N 1
ATOM 802 C CA . ILE A 1 106 ? -12.135 2.878 18.502 1.00 80.75 106 ILE A CA 1
ATOM 803 C C . ILE A 1 106 ? -10.646 3.137 18.714 1.00 80.75 106 ILE A C 1
ATOM 805 O O . ILE A 1 106 ? -9.968 3.559 17.784 1.00 80.75 106 ILE A O 1
ATOM 809 N N . GLU A 1 107 ? -10.115 2.834 19.898 1.00 79.62 107 GLU A N 1
ATOM 810 C CA . GLU A 1 107 ? -8.700 3.080 20.193 1.00 79.62 107 GLU A CA 1
ATOM 811 C C . GLU A 1 107 ? -7.769 2.188 19.348 1.00 79.62 107 GLU A C 1
ATOM 813 O O . GLU A 1 107 ? -6.822 2.664 18.712 1.00 79.62 107 GLU A O 1
ATOM 818 N N . ASP A 1 108 ? -8.072 0.887 19.283 1.00 80.81 108 ASP A N 1
ATOM 819 C CA . ASP A 1 108 ? -7.274 -0.085 18.533 1.00 80.81 108 ASP A CA 1
ATOM 820 C C . ASP A 1 108 ? -7.306 0.194 17.020 1.00 80.81 108 ASP A C 1
ATOM 822 O O . ASP A 1 108 ? -6.255 0.256 16.377 1.00 80.81 108 ASP A O 1
ATOM 826 N N . TYR A 1 109 ? -8.500 0.377 16.447 1.00 84.56 109 TYR A N 1
ATOM 827 C CA . TYR A 1 109 ? -8.669 0.618 15.013 1.00 84.56 109 TYR A CA 1
ATOM 828 C C . TYR A 1 109 ? -8.339 2.053 14.612 1.00 84.56 109 TYR A C 1
ATOM 830 O O . TYR A 1 109 ? -7.867 2.256 13.501 1.00 84.56 109 TYR A O 1
ATOM 838 N N . GLY A 1 110 ? -8.500 3.038 15.495 1.00 85.31 110 GLY A N 1
ATOM 839 C CA . GLY A 1 110 ? -8.130 4.427 15.223 1.00 85.31 110 GLY A CA 1
ATOM 840 C C . GLY A 1 110 ? -6.631 4.575 14.975 1.00 85.31 110 GLY A C 1
ATOM 841 O O . GLY A 1 110 ? -6.222 5.189 13.991 1.00 85.31 110 GLY A O 1
ATOM 842 N N . SER A 1 111 ? -5.797 3.932 15.805 1.00 86.88 111 SER A N 1
ATOM 843 C CA . SER A 1 111 ? -4.340 3.915 15.590 1.00 86.88 111 SER A CA 1
ATOM 844 C C . SER A 1 111 ? -3.951 3.274 14.250 1.00 86.88 111 SER A C 1
ATOM 846 O O . SER A 1 111 ? -3.120 3.821 13.524 1.00 86.88 111 SER A O 1
ATOM 848 N N . PHE A 1 112 ? -4.609 2.168 13.889 1.00 89.38 112 PHE A N 1
ATOM 849 C CA . PHE A 1 112 ? -4.419 1.468 12.620 1.00 89.38 112 PHE A CA 1
ATOM 850 C C . PHE A 1 112 ? -4.870 2.300 11.414 1.00 89.38 112 PHE A C 1
ATOM 852 O O . PHE A 1 112 ? -4.105 2.450 10.467 1.00 89.38 112 PHE A O 1
ATOM 859 N N . CYS A 1 113 ? -6.076 2.873 11.451 1.00 89.62 113 CYS A N 1
ATOM 860 C CA . CYS A 1 113 ? -6.624 3.696 10.373 1.00 89.62 113 CYS A CA 1
ATOM 861 C C . CYS A 1 113 ? -5.793 4.965 10.158 1.00 89.62 113 CYS A C 1
ATOM 863 O O . CYS A 1 113 ? -5.535 5.325 9.012 1.00 89.62 113 CYS A O 1
ATOM 865 N N . ARG A 1 114 ? -5.293 5.592 11.233 1.00 89.06 114 ARG A N 1
ATOM 866 C CA . ARG A 1 114 ? -4.354 6.718 11.132 1.00 89.06 114 ARG A CA 1
ATOM 867 C C . ARG A 1 114 ? -3.057 6.310 10.437 1.00 89.06 114 ARG A C 1
ATOM 869 O O . ARG A 1 114 ? -2.591 7.018 9.550 1.00 89.06 114 ARG A O 1
ATOM 876 N N . GLY A 1 115 ? -2.482 5.173 10.832 1.00 91.25 115 GLY A N 1
ATOM 877 C CA . GLY A 1 115 ? -1.265 4.650 10.211 1.00 91.25 115 GLY A CA 1
ATOM 878 C C . GLY A 1 115 ? -1.469 4.269 8.743 1.00 91.25 115 GLY A C 1
ATOM 879 O O . GLY A 1 115 ? -0.628 4.587 7.909 1.00 91.25 115 GLY A O 1
ATOM 880 N N . ALA A 1 116 ? -2.609 3.657 8.416 1.00 91.44 116 ALA A N 1
ATOM 881 C CA . ALA A 1 116 ? -3.001 3.325 7.051 1.00 91.44 116 ALA A CA 1
ATOM 882 C C . ALA A 1 116 ? -3.160 4.577 6.180 1.00 91.44 116 ALA A C 1
ATOM 884 O O . ALA A 1 116 ? -2.602 4.628 5.090 1.00 91.44 116 ALA A O 1
ATOM 885 N N . ALA A 1 117 ? -3.862 5.603 6.668 1.00 90.56 117 ALA A N 1
ATOM 886 C CA . ALA A 1 117 ? -4.034 6.850 5.933 1.00 90.56 117 ALA A CA 1
ATOM 887 C C . ALA A 1 117 ? -2.702 7.571 5.691 1.00 90.56 117 ALA A C 1
ATOM 889 O O . ALA A 1 117 ? -2.444 8.017 4.576 1.00 90.56 117 ALA A O 1
ATOM 890 N N . PHE A 1 118 ? -1.822 7.618 6.697 1.00 91.56 118 PHE A N 1
ATOM 891 C CA . PHE A 1 118 ? -0.480 8.178 6.529 1.00 91.56 118 PHE A CA 1
ATOM 892 C C . PHE A 1 118 ? 0.336 7.407 5.482 1.00 91.56 118 PHE A C 1
ATOM 894 O O . PHE A 1 118 ? 0.968 8.018 4.625 1.00 91.56 118 PHE A O 1
ATOM 901 N N . LEU A 1 119 ? 0.292 6.071 5.517 1.00 92.50 119 LEU A N 1
ATOM 902 C CA . LEU A 1 119 ? 0.987 5.229 4.545 1.00 92.50 119 LEU A CA 1
ATOM 903 C C . LEU A 1 119 ? 0.476 5.455 3.115 1.00 92.50 119 LEU A C 1
ATOM 905 O O . LEU A 1 119 ? 1.286 5.508 2.195 1.00 92.50 119 LEU A O 1
ATOM 909 N N . ILE A 1 120 ? -0.838 5.609 2.929 1.00 91.38 120 ILE A N 1
ATOM 910 C CA . ILE A 1 120 ? -1.443 5.883 1.617 1.00 91.38 120 ILE A CA 1
ATOM 911 C C . ILE A 1 120 ? -0.967 7.229 1.080 1.00 91.38 120 ILE A C 1
ATOM 913 O O . ILE A 1 120 ? -0.459 7.282 -0.032 1.00 91.38 120 ILE A O 1
ATOM 917 N N . LEU A 1 121 ? -1.036 8.292 1.885 1.00 89.62 121 LEU A N 1
ATOM 918 C CA . LEU A 1 121 ? -0.572 9.616 1.459 1.00 89.62 121 LEU A CA 1
ATOM 919 C C . LEU A 1 121 ? 0.932 9.642 1.164 1.00 89.62 121 LEU A C 1
ATOM 921 O O . LEU A 1 121 ? 1.366 10.283 0.211 1.00 89.62 121 LEU A O 1
ATOM 925 N N . PHE A 1 122 ? 1.735 8.936 1.964 1.00 91.88 122 PHE A N 1
ATOM 926 C CA . PHE A 1 122 ? 3.169 8.797 1.717 1.00 91.88 122 PHE A CA 1
ATOM 927 C C . PHE A 1 122 ? 3.450 8.055 0.403 1.00 91.88 122 PHE A C 1
ATOM 929 O O . PHE A 1 122 ? 4.332 8.447 -0.366 1.00 91.88 122 PHE A O 1
ATOM 936 N N . PHE A 1 123 ? 2.691 6.992 0.133 1.00 89.94 123 PHE A N 1
ATOM 937 C CA . PHE A 1 123 ? 2.776 6.255 -1.119 1.00 89.94 123 PHE A CA 1
ATOM 938 C C . PHE A 1 123 ? 2.392 7.151 -2.302 1.00 89.94 123 PHE A C 1
ATOM 940 O O . PHE A 1 123 ? 3.173 7.262 -3.241 1.00 89.94 123 PHE A O 1
ATOM 947 N N . ASP A 1 124 ? 1.273 7.872 -2.228 1.00 87.19 124 ASP A N 1
ATOM 948 C CA . ASP A 1 124 ? 0.843 8.795 -3.285 1.00 87.19 124 ASP A CA 1
ATOM 949 C C . ASP A 1 124 ? 1.895 9.878 -3.554 1.00 87.19 124 ASP A C 1
ATOM 951 O O . ASP A 1 124 ? 2.265 10.109 -4.704 1.00 87.19 124 ASP A O 1
ATOM 955 N N . LEU A 1 125 ? 2.452 10.484 -2.498 1.00 88.50 125 LEU A N 1
ATOM 956 C CA . LEU A 1 125 ? 3.533 11.465 -2.613 1.00 88.50 125 LEU A CA 1
ATOM 957 C C . LEU A 1 125 ? 4.752 10.879 -3.334 1.00 88.50 125 LEU A C 1
ATOM 959 O O . LEU A 1 125 ? 5.316 11.516 -4.221 1.00 88.50 125 LEU A O 1
ATOM 963 N N . THR A 1 126 ? 5.136 9.649 -2.992 1.00 90.06 126 THR A N 1
ATOM 964 C CA . THR A 1 126 ? 6.236 8.934 -3.654 1.00 90.06 126 THR A CA 1
ATOM 965 C C . THR A 1 126 ? 5.959 8.762 -5.151 1.00 90.06 126 THR A C 1
ATOM 967 O O . THR A 1 126 ? 6.842 8.984 -5.979 1.00 90.06 126 THR A O 1
ATOM 970 N N . TRP A 1 127 ? 4.726 8.418 -5.522 1.00 85.62 127 TRP A N 1
ATOM 971 C CA . TRP A 1 127 ? 4.338 8.218 -6.919 1.00 85.62 127 TRP A CA 1
ATOM 972 C C . TRP A 1 127 ? 4.169 9.509 -7.721 1.00 85.62 127 TRP A C 1
ATOM 974 O O . TRP A 1 127 ? 4.371 9.479 -8.935 1.00 85.62 127 TRP A O 1
ATOM 984 N N . ILE A 1 128 ? 3.889 10.645 -7.076 1.00 85.00 128 ILE A N 1
ATOM 985 C CA . ILE A 1 128 ? 3.964 11.961 -7.727 1.00 85.00 128 ILE A CA 1
ATOM 986 C C . ILE A 1 128 ? 5.392 12.206 -8.231 1.00 85.00 128 ILE A C 1
ATOM 988 O O . ILE A 1 128 ? 5.577 12.527 -9.404 1.00 85.00 128 ILE A O 1
ATOM 992 N N . PHE A 1 129 ? 6.412 11.967 -7.397 1.00 84.38 129 PHE A N 1
ATOM 993 C CA . PHE A 1 129 ? 7.810 12.072 -7.833 1.00 84.38 129 PHE A CA 1
ATOM 994 C C . PHE A 1 129 ? 8.161 11.048 -8.915 1.00 84.38 129 PHE A C 1
ATOM 996 O O . PHE A 1 129 ? 8.886 11.382 -9.848 1.00 84.38 129 PHE A O 1
ATOM 1003 N N . ALA A 1 130 ? 7.612 9.831 -8.850 1.00 81.12 130 ALA A N 1
ATOM 1004 C CA . ALA A 1 130 ? 7.787 8.837 -9.911 1.00 81.12 130 ALA A CA 1
ATOM 1005 C C . ALA A 1 130 ? 7.262 9.345 -11.264 1.00 81.12 130 ALA A C 1
ATOM 1007 O O . ALA A 1 130 ? 7.923 9.187 -12.287 1.00 81.12 130 ALA A O 1
ATOM 1008 N N . LEU A 1 131 ? 6.084 9.976 -11.273 1.00 79.56 131 LEU A N 1
ATOM 1009 C CA . LEU A 1 131 ? 5.495 10.555 -12.478 1.00 79.56 131 LEU A CA 1
ATOM 1010 C C . LEU A 1 131 ? 6.370 11.683 -13.039 1.00 79.56 131 LEU A C 1
ATOM 1012 O O . LEU A 1 131 ? 6.619 11.695 -14.242 1.00 79.56 131 LEU A O 1
ATOM 1016 N N . LEU A 1 132 ? 6.909 12.551 -12.176 1.00 79.56 132 LEU A N 1
ATOM 1017 C CA . LEU A 1 132 ? 7.878 13.578 -12.576 1.00 79.56 132 LEU A CA 1
ATOM 1018 C C . LEU A 1 132 ? 9.166 12.976 -13.169 1.00 79.56 132 LEU A C 1
ATOM 1020 O O . LEU A 1 132 ? 9.702 13.528 -14.117 1.00 79.56 132 LEU A O 1
ATOM 1024 N N . CYS A 1 133 ? 9.630 11.814 -12.688 1.00 75.62 133 CYS A N 1
ATOM 1025 C CA . CYS A 1 133 ? 10.781 11.114 -13.282 1.00 75.62 133 CYS A CA 1
ATOM 1026 C C . CYS A 1 133 ? 10.479 10.548 -14.682 1.00 75.62 133 CYS A C 1
ATOM 1028 O O . CYS A 1 133 ? 11.358 10.483 -15.541 1.00 75.62 133 CYS A O 1
ATOM 1030 N N . TYR A 1 134 ? 9.253 10.057 -14.897 1.00 70.38 134 TYR A N 1
ATOM 1031 C CA . TYR A 1 134 ? 8.862 9.401 -16.149 1.00 70.38 134 TYR A CA 1
ATOM 1032 C C . TYR A 1 134 ? 8.486 10.387 -17.252 1.00 70.38 134 TYR A C 1
ATOM 1034 O O . TYR A 1 134 ? 8.728 10.105 -18.428 1.00 70.38 134 TYR A O 1
ATOM 1042 N N . ILE A 1 135 ? 7.901 11.530 -16.893 1.00 72.94 135 ILE A N 1
ATOM 1043 C CA . ILE A 1 135 ? 7.693 12.633 -17.824 1.00 72.94 135 ILE A CA 1
ATOM 1044 C C . ILE A 1 135 ? 9.033 13.359 -17.925 1.00 72.94 135 ILE A C 1
ATOM 1046 O O . ILE A 1 135 ? 9.281 14.324 -17.213 1.00 72.94 135 ILE A O 1
ATOM 1050 N N . ARG A 1 136 ? 9.913 12.872 -18.807 1.00 62.69 136 ARG A N 1
ATOM 1051 C CA . ARG A 1 136 ? 11.082 13.638 -19.249 1.00 62.69 136 ARG A CA 1
ATOM 1052 C C . ARG A 1 136 ? 10.576 14.868 -19.994 1.00 62.69 136 ARG A C 1
ATOM 1054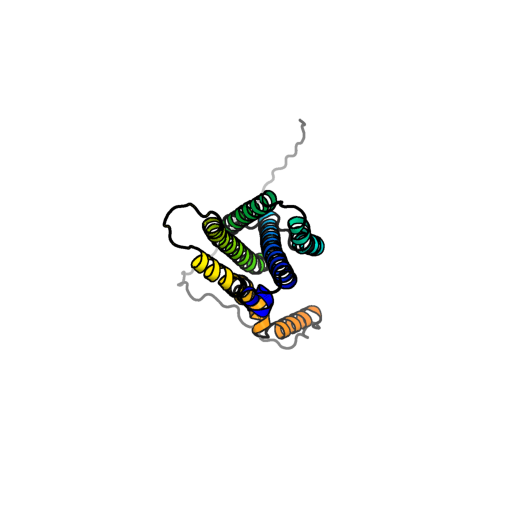 O O . ARG A 1 136 ? 10.406 14.840 -21.209 1.00 62.69 136 ARG A O 1
ATOM 1061 N N . LEU A 1 137 ? 10.241 15.910 -19.247 1.00 61.16 137 LEU A N 1
ATOM 1062 C CA . LEU A 1 137 ? 10.093 17.237 -19.804 1.00 61.16 137 LEU A CA 1
ATOM 1063 C C . LEU A 1 137 ? 11.499 17.624 -20.259 1.00 61.16 137 LEU A C 1
ATOM 1065 O O . LEU A 1 137 ? 12.436 17.530 -19.476 1.00 61.16 137 LEU A O 1
ATOM 1069 N N . ASP A 1 138 ? 11.652 17.991 -21.528 1.00 60.84 138 ASP A N 1
ATOM 1070 C CA . ASP A 1 138 ? 12.925 18.314 -22.204 1.00 60.84 138 ASP A CA 1
ATOM 1071 C C . ASP A 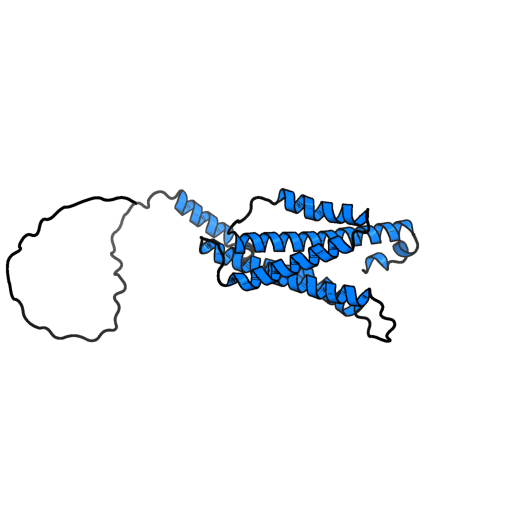1 138 ? 13.652 19.547 -21.610 1.00 60.84 138 ASP A C 1
ATOM 1073 O O . ASP A 1 138 ? 14.517 20.165 -22.231 1.00 60.84 138 ASP A O 1
ATOM 1077 N N . PHE A 1 139 ? 13.270 19.953 -20.402 1.00 59.91 139 PHE A N 1
ATOM 1078 C CA . PHE A 1 139 ? 13.927 20.977 -19.625 1.00 59.91 139 PHE A CA 1
ATOM 1079 C C . PHE A 1 139 ? 15.166 20.376 -18.964 1.00 59.91 139 PHE A C 1
ATOM 1081 O O . PHE A 1 139 ? 15.197 19.214 -18.567 1.00 59.91 139 PHE A O 1
ATOM 1088 N N . ASN A 1 140 ? 16.200 21.201 -18.843 1.00 64.94 140 ASN A N 1
ATOM 1089 C CA . ASN A 1 140 ? 17.473 20.915 -18.184 1.00 64.94 140 ASN A CA 1
ATOM 1090 C C . ASN A 1 140 ? 17.287 20.811 -16.649 1.00 64.94 140 ASN A C 1
ATOM 1092 O O . ASN A 1 140 ? 17.951 21.495 -15.872 1.00 64.94 140 ASN A O 1
ATOM 1096 N N . GLU A 1 141 ? 16.275 20.053 -16.229 1.00 66.38 141 GLU A N 1
ATOM 1097 C CA . GLU A 1 141 ? 15.742 19.961 -14.880 1.00 66.38 141 GLU A CA 1
ATOM 1098 C C . GLU A 1 141 ? 16.439 18.853 -14.080 1.00 66.38 141 GLU A C 1
ATOM 1100 O O . GLU A 1 141 ? 16.931 17.871 -14.644 1.00 66.38 141 GLU A O 1
ATOM 1105 N N . PRO A 1 142 ? 16.513 19.012 -12.748 1.00 71.44 142 PRO A N 1
ATOM 1106 C CA . PRO A 1 142 ? 17.144 18.036 -11.874 1.00 71.44 142 PRO A CA 1
ATOM 1107 C C . PRO A 1 142 ? 16.432 16.680 -11.938 1.00 71.44 142 PRO A C 1
ATOM 1109 O O . PRO A 1 142 ? 15.206 16.598 -11.893 1.00 71.44 142 PRO A O 1
ATOM 1112 N N . ASP A 1 143 ? 17.218 15.605 -11.984 1.00 79.25 143 ASP A N 1
ATOM 1113 C CA . ASP A 1 143 ? 16.694 14.243 -11.957 1.00 79.25 143 ASP A CA 1
ATOM 1114 C C . ASP A 1 143 ? 16.019 13.955 -10.603 1.00 79.25 143 ASP A C 1
ATOM 1116 O O . ASP A 1 143 ? 16.662 13.961 -9.549 1.00 79.25 143 ASP A O 1
ATOM 1120 N N . PHE A 1 144 ? 14.709 13.700 -10.625 1.00 83.75 144 PHE A N 1
ATOM 1121 C CA . PHE A 1 144 ? 13.924 13.347 -9.439 1.00 83.75 144 PHE A CA 1
ATOM 1122 C C . PHE A 1 144 ? 14.085 11.872 -9.034 1.00 83.75 144 PHE A C 1
ATOM 1124 O O . PHE A 1 144 ? 13.604 11.469 -7.968 1.00 83.75 144 PHE A O 1
ATOM 1131 N N . TYR A 1 145 ? 14.780 11.062 -9.839 1.00 83.25 145 TYR A N 1
ATOM 1132 C CA . TYR A 1 145 ? 14.948 9.630 -9.610 1.00 83.25 145 TYR A CA 1
ATOM 1133 C C . TYR A 1 145 ? 15.560 9.288 -8.239 1.00 83.25 145 TYR A C 1
ATOM 1135 O O . TYR A 1 145 ? 15.015 8.406 -7.563 1.00 83.25 145 TYR A O 1
ATOM 1143 N N . PRO A 1 146 ? 16.600 9.990 -7.735 1.00 87.81 146 PRO A N 1
ATOM 1144 C CA . PRO A 1 146 ? 17.135 9.733 -6.398 1.00 87.81 146 PRO A CA 1
ATOM 1145 C C . PRO A 1 146 ? 16.106 9.977 -5.287 1.00 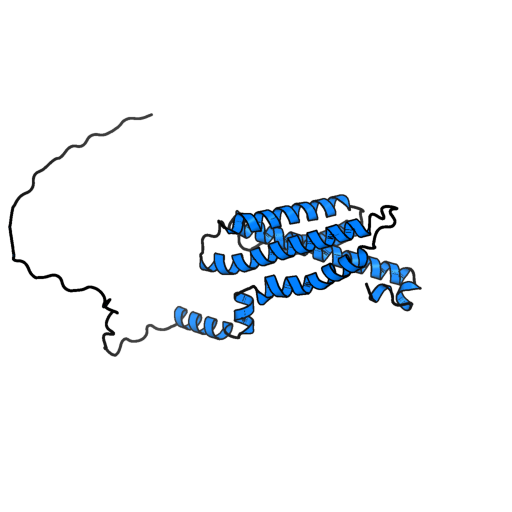87.81 146 PRO A C 1
ATOM 1147 O O . PRO A 1 146 ? 16.028 9.200 -4.335 1.00 87.81 146 PRO A O 1
ATOM 1150 N N . ILE A 1 147 ? 15.281 11.022 -5.417 1.00 88.44 147 ILE A N 1
ATOM 1151 C CA . ILE A 1 147 ? 14.240 11.357 -4.434 1.00 88.44 147 ILE A CA 1
ATOM 1152 C C . ILE A 1 147 ? 13.178 10.259 -4.417 1.00 88.44 147 ILE A C 1
ATOM 1154 O O . ILE A 1 147 ? 12.854 9.729 -3.352 1.00 88.44 147 ILE A O 1
ATOM 1158 N N . PHE A 1 148 ? 12.684 9.866 -5.595 1.00 88.12 148 PHE A N 1
ATOM 1159 C CA . PHE A 1 148 ? 11.743 8.758 -5.728 1.00 88.12 148 PHE A CA 1
ATOM 1160 C C . PHE A 1 148 ? 12.305 7.469 -5.115 1.00 88.12 148 PHE A C 1
ATOM 1162 O O . PHE A 1 148 ? 11.620 6.810 -4.333 1.00 88.12 148 PHE A O 1
ATOM 1169 N N . GLN A 1 149 ? 13.563 7.128 -5.406 1.00 88.38 149 GLN A N 1
ATOM 1170 C CA . GLN A 1 149 ? 14.204 5.926 -4.882 1.00 88.38 149 GLN A CA 1
ATOM 1171 C C . GLN A 1 149 ? 14.292 5.936 -3.349 1.00 88.38 149 GLN A C 1
ATOM 1173 O O . GLN A 1 149 ? 13.975 4.922 -2.719 1.00 88.38 149 GLN A O 1
ATOM 1178 N N . VAL A 1 150 ? 14.681 7.064 -2.744 1.00 91.62 150 VAL A N 1
ATOM 1179 C CA . VAL A 1 150 ? 14.760 7.210 -1.282 1.00 91.62 150 VAL A CA 1
ATOM 1180 C C . VAL A 1 150 ? 13.377 7.075 -0.652 1.00 91.62 150 VAL A C 1
ATOM 1182 O O . VAL A 1 150 ? 13.192 6.217 0.212 1.00 91.62 150 VAL A O 1
ATOM 1185 N N . LEU A 1 151 ? 12.390 7.848 -1.113 1.00 91.69 151 LEU A N 1
ATOM 1186 C CA . LEU A 1 151 ? 11.026 7.800 -0.576 1.00 91.69 151 LEU A CA 1
ATOM 1187 C C . LEU A 1 151 ? 10.432 6.393 -0.691 1.00 91.69 151 LEU A C 1
ATOM 1189 O O . LEU A 1 151 ? 9.951 5.829 0.293 1.00 91.69 151 LEU A O 1
ATOM 1193 N N . ASN A 1 152 ? 10.574 5.773 -1.859 1.00 90.31 152 ASN A N 1
ATOM 1194 C CA . ASN A 1 152 ? 10.082 4.429 -2.105 1.00 90.31 152 ASN A CA 1
ATOM 1195 C C . ASN A 1 152 ? 10.749 3.385 -1.194 1.00 90.31 152 ASN A C 1
ATOM 1197 O O . ASN A 1 152 ? 10.062 2.517 -0.654 1.00 90.31 152 ASN A O 1
ATOM 1201 N N . SER A 1 153 ? 12.062 3.494 -0.956 1.00 91.62 153 SER A N 1
ATOM 1202 C CA . SER A 1 153 ? 12.785 2.601 -0.038 1.00 91.62 153 SER A CA 1
ATOM 1203 C C . SER A 1 153 ? 12.343 2.756 1.424 1.00 91.62 153 SER A C 1
ATOM 1205 O O . SER A 1 153 ? 12.294 1.775 2.169 1.00 91.62 153 SER A O 1
ATOM 1207 N N . CYS A 1 154 ? 11.928 3.962 1.819 1.00 93.88 154 CYS A N 1
ATOM 1208 C CA . CYS A 1 154 ? 11.421 4.251 3.157 1.00 93.88 154 CYS A CA 1
ATOM 1209 C C . CYS A 1 154 ? 10.005 3.709 3.404 1.00 93.88 154 CYS A C 1
ATOM 1211 O O . CYS A 1 154 ? 9.614 3.578 4.563 1.00 93.88 154 CYS A O 1
ATOM 1213 N N . THR A 1 155 ? 9.245 3.334 2.368 1.00 92.00 155 THR A N 1
ATOM 1214 C CA . THR A 1 155 ? 7.858 2.840 2.501 1.00 92.00 155 THR A CA 1
ATOM 1215 C C . THR A 1 155 ? 7.728 1.710 3.527 1.00 92.00 155 THR A C 1
ATOM 1217 O O . THR A 1 155 ? 6.815 1.720 4.351 1.00 92.00 155 THR A O 1
ATOM 1220 N N . GLY A 1 156 ? 8.666 0.755 3.532 1.00 91.38 156 GLY A N 1
ATOM 1221 C CA . GLY A 1 156 ? 8.665 -0.351 4.497 1.00 91.38 156 GLY A CA 1
ATOM 1222 C C . GLY A 1 156 ? 8.899 0.106 5.942 1.00 91.38 156 GLY A C 1
ATOM 1223 O O . GLY A 1 156 ? 8.254 -0.396 6.862 1.00 91.38 156 GLY A O 1
ATOM 1224 N N . ILE A 1 157 ? 9.768 1.102 6.139 1.00 94.00 157 ILE A N 1
ATOM 1225 C CA . ILE A 1 157 ? 10.034 1.706 7.451 1.00 94.00 157 ILE A CA 1
ATOM 1226 C C . ILE A 1 157 ? 8.780 2.434 7.942 1.00 94.00 157 ILE A C 1
ATOM 1228 O O . ILE A 1 157 ? 8.350 2.217 9.072 1.00 94.00 157 ILE A O 1
ATOM 1232 N N . ILE A 1 158 ? 8.149 3.241 7.087 1.00 93.12 158 ILE A N 1
ATOM 1233 C CA . ILE A 1 158 ? 6.909 3.960 7.411 1.00 93.12 158 ILE A CA 1
ATOM 1234 C C . ILE A 1 158 ? 5.791 2.978 7.782 1.00 93.12 158 ILE A C 1
ATOM 1236 O O . ILE A 1 158 ? 5.141 3.146 8.816 1.00 93.12 158 ILE A O 1
ATOM 1240 N N . LEU A 1 159 ? 5.612 1.907 7.006 1.00 92.00 159 LEU A N 1
ATOM 1241 C CA . LEU A 1 159 ? 4.656 0.844 7.319 1.00 92.00 159 LEU A CA 1
ATOM 1242 C C . LEU A 1 159 ? 4.930 0.254 8.709 1.00 92.00 159 LEU A C 1
ATOM 1244 O O . LEU A 1 159 ? 4.024 0.166 9.543 1.00 92.00 159 LEU A O 1
ATOM 1248 N N . PHE A 1 160 ? 6.181 -0.111 8.989 1.00 93.38 160 PHE A N 1
ATOM 1249 C CA . PHE A 1 160 ? 6.558 -0.703 10.268 1.00 93.38 160 PHE A CA 1
ATOM 1250 C C . PHE A 1 160 ? 6.359 0.254 11.453 1.00 93.38 160 PHE A C 1
ATOM 1252 O O . PHE A 1 160 ? 5.845 -0.162 12.491 1.00 93.38 160 PHE A O 1
ATOM 1259 N N . LEU A 1 161 ? 6.709 1.534 11.314 1.00 92.38 161 LEU A N 1
ATOM 1260 C CA . LEU A 1 161 ? 6.579 2.516 12.391 1.00 92.38 161 LEU A CA 1
ATOM 1261 C C . LEU A 1 161 ? 5.114 2.858 12.688 1.00 92.38 161 LEU A C 1
ATOM 1263 O O . LEU A 1 161 ? 4.697 2.806 13.844 1.00 92.38 161 LEU A O 1
ATOM 1267 N N . PHE A 1 162 ? 4.320 3.182 11.667 1.00 91.25 162 PHE A N 1
ATOM 1268 C CA . PHE A 1 162 ? 2.971 3.718 11.868 1.00 91.25 162 PHE A CA 1
ATOM 1269 C C . PHE A 1 162 ? 1.901 2.638 12.039 1.00 91.25 162 PHE A C 1
ATOM 1271 O O . PHE A 1 162 ? 0.980 2.822 12.834 1.00 91.25 162 PHE A O 1
ATOM 1278 N N . ILE A 1 163 ? 2.021 1.506 11.340 1.00 91.00 163 ILE A N 1
ATOM 1279 C CA . ILE A 1 163 ? 1.060 0.396 11.440 1.00 91.00 163 ILE A CA 1
ATOM 1280 C C . ILE A 1 163 ? 1.550 -0.662 12.434 1.00 91.00 163 ILE A C 1
ATOM 1282 O O . ILE A 1 163 ? 0.753 -1.180 13.216 1.00 91.00 163 ILE A O 1
ATOM 1286 N N . GLY A 1 164 ? 2.851 -0.963 12.438 1.00 89.44 164 GLY A N 1
ATOM 1287 C CA . GLY A 1 164 ? 3.465 -1.895 13.386 1.00 89.44 164 GLY A CA 1
ATOM 1288 C C . GLY A 1 164 ? 3.578 -1.292 14.787 1.00 89.44 164 GLY A C 1
ATOM 1289 O O . GLY A 1 164 ? 2.716 -1.515 15.635 1.00 89.44 164 GLY A O 1
ATOM 1290 N N . LEU A 1 165 ? 4.626 -0.505 15.047 1.00 90.12 165 LEU A N 1
ATOM 1291 C CA . LEU A 1 165 ? 4.899 0.063 16.377 1.00 90.12 165 LEU A CA 1
ATOM 1292 C C . LEU A 1 165 ? 3.804 1.022 16.867 1.00 90.12 165 LEU A C 1
ATOM 1294 O O . LEU A 1 165 ? 3.546 1.094 18.070 1.00 90.12 165 LEU A O 1
ATOM 1298 N N . GLY A 1 166 ? 3.124 1.721 15.957 1.00 85.81 166 GLY A N 1
ATOM 1299 C CA . GLY A 1 166 ? 1.979 2.575 16.273 1.00 85.81 166 GLY A CA 1
ATOM 1300 C C . GLY A 1 166 ? 0.781 1.812 16.850 1.00 85.81 166 GLY A C 1
ATOM 1301 O O . GLY A 1 166 ? -0.002 2.384 17.612 1.00 85.81 166 GLY A O 1
ATOM 1302 N N . SER A 1 167 ? 0.657 0.510 16.571 1.00 86.38 167 SER A N 1
ATOM 1303 C CA . SER A 1 167 ? -0.442 -0.313 17.073 1.00 86.38 167 SER A CA 1
ATOM 1304 C C . SER A 1 167 ? -0.233 -0.719 18.534 1.00 86.38 167 SER A C 1
ATOM 1306 O O . SER A 1 167 ? 0.766 -1.341 18.914 1.00 86.38 167 SER A O 1
ATOM 1308 N N . ARG A 1 168 ? -1.227 -0.434 19.387 1.00 82.19 168 ARG A N 1
ATOM 1309 C CA . ARG A 1 168 ? -1.239 -0.890 20.790 1.00 82.19 168 ARG A CA 1
ATOM 1310 C C . ARG A 1 168 ? -1.199 -2.417 20.884 1.00 82.19 168 ARG A C 1
ATOM 1312 O O . ARG A 1 168 ? -0.480 -2.958 21.721 1.00 82.19 168 ARG A O 1
ATOM 1319 N N . ARG A 1 169 ? -1.907 -3.117 19.989 1.00 82.56 169 ARG A N 1
ATOM 1320 C CA . ARG A 1 169 ? -1.917 -4.588 19.922 1.00 82.56 169 ARG A CA 1
ATOM 1321 C C . ARG A 1 169 ? -0.546 -5.157 19.608 1.00 82.56 169 ARG A C 1
ATOM 1323 O O . ARG A 1 169 ? -0.096 -6.054 20.312 1.00 82.56 169 ARG A O 1
ATOM 1330 N N . PHE A 1 170 ? 0.122 -4.610 18.597 1.00 85.69 170 PHE A N 1
ATOM 1331 C CA . PHE A 1 170 ? 1.458 -5.054 18.216 1.00 85.69 170 PHE A CA 1
ATOM 1332 C C . PHE A 1 170 ? 2.447 -4.888 19.380 1.00 85.69 170 PHE A C 1
ATOM 1334 O O . PHE A 1 170 ? 3.134 -5.838 19.752 1.00 85.69 170 PHE A O 1
ATOM 1341 N N . ARG A 1 171 ? 2.434 -3.726 20.049 1.00 87.06 171 ARG A N 1
ATOM 1342 C CA . ARG A 1 171 ? 3.278 -3.472 21.229 1.00 87.06 171 ARG A CA 1
ATOM 1343 C C . ARG A 1 171 ? 2.977 -4.407 22.405 1.00 87.06 171 ARG A C 1
ATOM 1345 O O . ARG A 1 171 ? 3.910 -4.900 23.028 1.00 87.06 171 ARG A O 1
ATOM 1352 N N . MET A 1 172 ? 1.706 -4.711 22.682 1.00 84.62 172 MET A N 1
ATOM 1353 C CA . MET A 1 172 ? 1.323 -5.678 23.729 1.00 84.62 172 MET A CA 1
ATOM 1354 C C . MET A 1 172 ? 1.805 -7.108 23.436 1.00 84.62 172 MET A C 1
ATOM 1356 O O . MET A 1 172 ? 2.079 -7.874 24.365 1.00 84.62 172 MET A O 1
ATOM 1360 N N . VAL A 1 173 ? 1.889 -7.487 22.157 1.00 86.56 173 VAL A N 1
ATOM 1361 C CA . VAL A 1 173 ? 2.431 -8.788 21.738 1.00 86.56 173 VAL A CA 1
ATOM 1362 C C . VAL A 1 173 ? 3.940 -8.828 21.948 1.00 86.56 173 VAL A C 1
ATOM 1364 O O . VAL A 1 173 ? 4.425 -9.758 22.588 1.00 86.56 173 VAL A O 1
ATOM 1367 N N . ILE A 1 174 ? 4.663 -7.800 21.494 1.00 86.88 174 ILE A N 1
ATOM 1368 C CA . ILE A 1 174 ? 6.120 -7.697 21.670 1.00 86.88 174 ILE A CA 1
ATOM 1369 C C . ILE A 1 174 ? 6.510 -7.645 23.153 1.00 86.88 174 ILE A C 1
ATOM 1371 O O . ILE A 1 174 ? 7.455 -8.311 23.560 1.00 86.88 174 ILE A O 1
ATOM 1375 N N . ALA A 1 175 ? 5.743 -6.937 23.985 1.00 88.00 175 ALA A N 1
ATOM 1376 C CA . ALA A 1 175 ? 5.968 -6.873 25.429 1.00 88.00 175 ALA A CA 1
ATOM 1377 C C . ALA A 1 175 ? 5.647 -8.188 26.175 1.00 88.00 175 ALA A C 1
ATOM 1379 O O . ALA A 1 175 ? 5.734 -8.236 27.399 1.00 88.00 175 ALA A O 1
ATOM 1380 N N . GLY A 1 176 ? 5.200 -9.247 25.485 1.00 82.25 176 GLY A N 1
ATOM 1381 C CA . GLY A 1 176 ? 4.876 -10.543 26.096 1.00 82.25 176 GLY A CA 1
ATOM 1382 C C . GLY A 1 176 ? 3.620 -10.546 26.980 1.00 82.25 176 GLY A C 1
ATOM 1383 O O . GLY A 1 176 ? 3.215 -11.592 27.488 1.00 82.25 176 GLY A O 1
ATOM 1384 N N . GLN A 1 177 ? 2.932 -9.409 27.111 1.00 80.12 177 GLN A N 1
ATOM 1385 C CA . GLN A 1 177 ? 1.771 -9.222 27.991 1.00 80.12 177 GLN A CA 1
ATOM 1386 C C . GLN A 1 177 ? 0.508 -9.957 27.507 1.00 80.12 177 GLN A C 1
ATOM 1388 O O . GLN A 1 177 ? -0.487 -10.061 28.228 1.00 80.12 177 GLN A O 1
ATOM 1393 N N . THR A 1 178 ? 0.536 -10.507 26.292 1.00 75.25 178 THR A N 1
ATOM 1394 C CA . THR A 1 178 ? -0.606 -11.212 25.689 1.00 75.25 178 THR A CA 1
ATOM 1395 C C . THR A 1 178 ? -0.941 -12.510 26.427 1.00 75.25 178 THR A C 1
ATOM 1397 O O . THR A 1 178 ? -2.120 -12.822 26.604 1.00 75.25 178 THR A O 1
ATOM 1400 N N . LYS A 1 179 ? 0.072 -13.249 26.907 1.00 76.19 179 LYS A N 1
ATOM 1401 C CA . LYS A 1 179 ? -0.141 -14.478 27.693 1.00 76.19 179 LYS A CA 1
ATOM 1402 C C . LYS A 1 179 ? -0.800 -14.159 29.038 1.00 76.19 179 LYS A C 1
ATOM 1404 O O . LYS A 1 179 ? -1.832 -14.745 29.350 1.00 76.19 179 LYS A O 1
ATOM 1409 N N . LEU A 1 180 ? -0.291 -13.144 29.739 1.00 75.31 180 LEU A N 1
ATOM 1410 C CA . LEU A 1 180 ? -0.834 -12.666 31.015 1.00 75.31 180 LEU A CA 1
ATOM 1411 C C . LEU A 1 180 ? -2.293 -12.198 30.882 1.00 75.31 180 LEU A C 1
ATOM 1413 O O . LEU A 1 180 ? -3.155 -12.595 31.662 1.00 75.31 180 LEU A O 1
ATOM 1417 N N . ARG A 1 181 ? -2.613 -11.410 29.846 1.00 74.00 181 ARG A N 1
ATOM 1418 C CA . ARG A 1 181 ? -3.991 -10.956 29.588 1.00 74.00 181 ARG A CA 1
ATOM 1419 C C . ARG A 1 181 ? -4.938 -12.118 29.273 1.00 74.00 181 ARG A C 1
ATOM 1421 O O . ARG A 1 181 ? -6.087 -12.105 29.712 1.00 74.00 181 ARG A O 1
ATOM 1428 N N . ARG A 1 182 ? -4.469 -13.122 28.524 1.00 79.75 182 ARG A N 1
ATOM 1429 C CA . ARG A 1 182 ? -5.256 -14.317 28.188 1.00 79.75 182 ARG A CA 1
ATOM 1430 C C . ARG A 1 182 ? -5.542 -15.172 29.421 1.00 79.75 182 ARG A C 1
ATOM 1432 O O . ARG A 1 182 ? -6.661 -15.657 29.556 1.00 79.75 182 ARG A O 1
ATOM 1439 N N . GLU A 1 183 ? -4.568 -15.330 30.313 1.00 79.81 183 GLU A N 1
ATOM 1440 C CA . GLU A 1 183 ? -4.748 -16.045 31.580 1.00 79.81 183 GLU A CA 1
ATOM 1441 C C . GLU A 1 183 ? -5.704 -15.315 32.520 1.00 79.81 183 GLU A C 1
ATOM 1443 O O . GLU A 1 183 ? -6.627 -15.941 33.035 1.00 79.81 183 GLU A O 1
ATOM 1448 N N . MET A 1 184 ? -5.579 -13.990 32.660 1.00 76.75 184 MET A N 1
ATOM 1449 C CA . MET A 1 184 ? -6.544 -13.194 33.426 1.00 76.75 184 MET A CA 1
ATOM 1450 C C . MET A 1 184 ? -7.969 -13.362 32.883 1.00 76.75 184 MET A C 1
ATOM 1452 O O . MET A 1 184 ? -8.884 -13.649 33.648 1.00 76.75 184 MET A O 1
ATOM 1456 N N . LEU A 1 185 ? -8.170 -13.269 31.564 1.00 80.31 185 LEU A N 1
ATOM 1457 C CA . LEU A 1 185 ? -9.489 -13.463 30.945 1.00 80.31 185 LEU A CA 1
ATOM 1458 C C . LEU A 1 185 ? -10.028 -14.888 31.123 1.00 80.31 185 LEU A C 1
ATOM 1460 O O . LEU A 1 185 ? -11.219 -15.061 31.371 1.00 80.31 185 LEU A O 1
ATOM 1464 N N . LYS A 1 186 ? -9.168 -15.911 31.033 1.00 81.38 186 LYS A N 1
ATOM 1465 C CA . LYS A 1 186 ? -9.551 -17.304 31.299 1.00 81.38 186 LYS A CA 1
ATOM 1466 C C . LYS A 1 186 ? -9.966 -17.484 32.762 1.00 81.38 186 LYS A C 1
ATOM 1468 O O . LYS A 1 186 ? -10.968 -18.138 33.021 1.00 81.38 186 LYS A O 1
ATOM 1473 N N . ASN A 1 187 ? -9.260 -16.855 33.697 1.00 79.62 187 ASN A N 1
ATOM 1474 C CA . ASN A 1 187 ? -9.598 -16.881 35.119 1.00 79.62 187 ASN A CA 1
ATOM 1475 C C . ASN A 1 187 ? -10.868 -16.081 35.439 1.00 79.62 187 ASN A C 1
ATOM 1477 O O . ASN A 1 187 ? -11.583 -16.455 36.355 1.00 79.62 187 ASN A O 1
ATOM 1481 N N . TYR A 1 188 ? -11.205 -15.035 34.682 1.00 76.44 188 TYR A N 1
ATOM 1482 C CA . TYR A 1 188 ? -12.501 -14.352 34.805 1.00 76.44 188 TYR A CA 1
ATOM 1483 C C . TYR A 1 188 ? -13.660 -15.166 34.209 1.00 76.44 188 TYR A C 1
ATOM 1485 O O . TYR A 1 188 ? -14.749 -15.177 34.772 1.00 76.44 188 TYR A O 1
ATOM 1493 N N . ALA A 1 189 ? -13.441 -15.852 33.082 1.00 76.81 189 ALA A N 1
ATOM 1494 C CA . ALA A 1 189 ? -14.480 -16.618 32.386 1.00 76.81 189 ALA A CA 1
ATOM 1495 C C . ALA A 1 189 ? -14.739 -18.007 32.999 1.00 76.81 189 ALA A C 1
ATOM 1497 O O . ALA A 1 189 ? -15.860 -18.504 32.944 1.00 76.81 189 ALA A O 1
ATOM 1498 N N . PHE A 1 190 ? -13.707 -18.634 33.569 1.00 78.12 190 PHE A N 1
ATOM 1499 C CA . PHE A 1 190 ? -13.762 -19.979 34.160 1.00 78.12 190 PHE A CA 1
ATOM 1500 C C . PHE A 1 190 ? -13.454 -19.992 35.665 1.00 78.12 190 PHE A C 1
ATOM 1502 O O . PHE A 1 190 ? -13.401 -21.059 36.278 1.00 78.12 190 PHE A O 1
ATOM 1509 N N . GLY A 1 191 ? -13.230 -18.827 36.275 1.00 57.28 191 GLY A N 1
ATOM 1510 C CA . GLY A 1 191 ? -12.988 -18.713 37.707 1.00 57.28 191 GLY A CA 1
ATOM 1511 C C . GLY A 1 191 ? -14.228 -19.078 38.502 1.00 57.28 191 GLY A C 1
ATOM 1512 O O . GLY A 1 191 ? -15.247 -18.394 38.438 1.00 57.28 191 GLY A O 1
ATOM 1513 N N . LYS A 1 192 ? -14.112 -20.151 39.290 1.00 51.31 192 LYS A N 1
ATOM 1514 C CA . LYS A 1 192 ? -14.993 -20.458 40.423 1.00 51.31 192 LYS A CA 1
ATOM 1515 C C . LYS A 1 192 ? -15.272 -19.178 41.230 1.00 51.31 192 LYS A C 1
ATOM 1517 O O . LYS A 1 192 ? -14.323 -18.421 41.455 1.00 51.31 192 LYS A O 1
ATOM 1522 N N . PRO A 1 193 ? -16.501 -18.960 41.742 1.00 45.25 193 PRO A N 1
ATOM 1523 C CA . PRO A 1 193 ? -16.740 -17.877 42.683 1.00 45.25 193 PRO A CA 1
ATOM 1524 C C . PRO A 1 193 ? -15.753 -18.034 43.839 1.00 45.25 193 PRO A C 1
ATOM 1526 O O . PRO A 1 193 ? -15.659 -19.099 44.459 1.00 45.25 193 PRO A O 1
ATOM 1529 N N . ARG A 1 194 ? -14.965 -16.985 44.078 1.00 44.41 194 ARG A N 1
ATOM 1530 C CA . ARG A 1 194 ? -14.096 -16.881 45.246 1.00 44.41 194 ARG A CA 1
ATOM 1531 C C . ARG A 1 194 ? -14.994 -17.108 46.460 1.00 44.41 194 ARG A C 1
ATOM 1533 O O . ARG A 1 194 ? -15.922 -16.335 46.677 1.00 44.41 194 ARG A O 1
ATOM 1540 N N . LYS A 1 195 ? -14.771 -18.199 47.203 1.00 39.16 195 LYS A N 1
ATOM 1541 C CA . LYS A 1 195 ? -15.427 -18.392 48.498 1.00 39.16 195 LYS A CA 1
ATOM 1542 C C . LYS A 1 195 ? -15.098 -17.168 49.345 1.00 39.16 195 LYS A C 1
ATOM 1544 O O . LYS A 1 195 ? -13.933 -16.897 49.623 1.00 39.16 195 LYS A O 1
ATOM 1549 N N . THR A 1 196 ? -16.136 -16.420 49.684 1.00 44.94 196 THR A N 1
ATOM 1550 C CA . THR A 1 196 ? -16.123 -15.367 50.688 1.00 44.94 196 THR A CA 1
ATOM 1551 C C . THR A 1 196 ? -15.728 -15.971 52.034 1.00 44.94 196 THR A C 1
ATOM 1553 O O . THR A 1 196 ? -16.495 -16.751 52.587 1.00 44.94 196 THR A O 1
ATOM 1556 N N . GLN A 1 197 ? -14.538 -15.629 52.519 1.00 39.81 197 GLN A N 1
ATOM 1557 C CA . GLN A 1 197 ? -14.044 -15.686 53.905 1.00 39.81 197 GLN A CA 1
ATOM 1558 C C . GLN A 1 197 ? -12.687 -14.950 53.837 1.00 39.81 197 GLN A C 1
ATOM 1560 O O . GLN A 1 197 ? -11.852 -15.329 53.024 1.00 39.81 197 GLN A O 1
ATOM 1565 N N . ASP A 1 198 ? -12.420 -13.812 54.473 1.00 35.25 198 ASP A N 1
ATOM 1566 C CA . ASP A 1 198 ? -12.976 -13.215 55.682 1.00 35.25 198 ASP A CA 1
ATOM 1567 C C . ASP A 1 198 ? -13.160 -11.693 55.553 1.00 35.25 198 ASP A C 1
ATOM 1569 O O . ASP A 1 198 ? -12.674 -11.044 54.627 1.00 35.25 198 ASP A O 1
ATOM 1573 N N . LYS A 1 199 ? -13.947 -11.151 56.483 1.00 47.03 199 LYS A N 1
ATOM 1574 C CA . LYS A 1 199 ? -14.340 -9.747 56.595 1.00 47.03 199 LYS A CA 1
ATOM 1575 C C . LYS A 1 199 ? -13.139 -8.857 56.928 1.00 47.03 199 LYS A C 1
ATOM 1577 O O . LYS A 1 199 ? -12.556 -9.012 57.991 1.00 47.03 199 LYS A O 1
ATOM 1582 N N . GLU A 1 200 ? -12.920 -7.829 56.118 1.00 34.47 200 GLU A N 1
ATOM 1583 C CA . GLU A 1 200 ? -12.457 -6.525 56.599 1.00 34.47 200 GLU A CA 1
ATOM 1584 C C . GLU A 1 200 ? -13.046 -5.449 55.668 1.00 34.47 200 GLU A C 1
ATOM 1586 O O . GLU A 1 200 ? -12.849 -5.526 54.451 1.00 34.47 200 GLU A O 1
ATOM 1591 N N . PRO A 1 201 ? -13.870 -4.507 56.167 1.00 35.28 201 PRO A N 1
ATOM 1592 C CA . PRO A 1 201 ? -14.485 -3.504 55.312 1.00 35.28 201 PRO A CA 1
ATOM 1593 C C . PRO A 1 201 ? -13.435 -2.451 54.953 1.00 35.28 201 PRO A C 1
ATOM 1595 O O . PRO A 1 201 ? -13.123 -1.578 55.761 1.00 35.28 201 PRO A O 1
ATOM 1598 N N . LEU A 1 202 ? -12.896 -2.515 53.732 1.00 35.84 202 LEU A N 1
ATOM 1599 C CA . LEU A 1 202 ? -12.139 -1.395 53.182 1.00 35.84 202 LEU A CA 1
ATOM 1600 C C . LEU A 1 202 ? -13.104 -0.226 52.958 1.00 35.84 202 LEU A C 1
ATOM 1602 O O . LEU A 1 202 ? -13.976 -0.254 52.090 1.00 35.84 202 LEU A O 1
ATOM 1606 N N . SER A 1 203 ? -12.929 0.782 53.801 1.00 28.83 203 SER A N 1
ATOM 1607 C CA . SER A 1 203 ? -13.524 2.107 53.743 1.00 28.83 203 SER A CA 1
ATOM 1608 C C . SER A 1 203 ? -13.496 2.705 52.333 1.00 28.83 203 SER A C 1
ATOM 1610 O O . SER A 1 203 ? -12.456 2.726 51.672 1.00 28.83 203 SER A O 1
ATOM 1612 N N . SER A 1 204 ? -14.641 3.251 51.921 1.00 35.31 204 SER A N 1
ATOM 1613 C CA . SER A 1 204 ? -14.771 4.176 50.793 1.00 35.31 204 SER A CA 1
ATOM 1614 C C . SER A 1 204 ? -13.796 5.353 50.952 1.00 35.31 204 SER A C 1
ATOM 1616 O O . SER A 1 204 ? -13.688 5.870 52.067 1.00 35.31 204 SER A O 1
ATOM 1618 N N . PRO A 1 205 ? -13.126 5.832 49.887 1.00 37.53 205 PRO A N 1
ATOM 1619 C CA . PRO A 1 205 ? -12.382 7.082 49.947 1.00 37.53 205 PRO A CA 1
ATOM 1620 C C . PRO A 1 205 ? -13.389 8.210 50.171 1.00 37.53 205 PRO A C 1
ATOM 1622 O O . PRO A 1 205 ? -14.205 8.502 49.299 1.00 37.53 205 PRO A O 1
ATOM 1625 N N . HIS A 1 206 ? -13.393 8.781 51.372 1.00 35.84 206 HIS A N 1
ATOM 1626 C CA . HIS A 1 206 ? -14.155 9.982 51.666 1.00 35.84 206 HIS A CA 1
ATOM 1627 C C . HIS A 1 206 ? -13.298 11.180 51.260 1.00 35.84 206 HIS A C 1
ATOM 1629 O O . HIS A 1 206 ? -12.193 11.356 51.777 1.00 35.84 206 HIS A O 1
ATOM 1635 N N . ASP A 1 207 ? -13.824 11.977 50.332 1.00 37.50 207 ASP A N 1
ATOM 1636 C CA . ASP A 1 207 ? -13.350 13.314 49.990 1.00 37.50 207 ASP A CA 1
ATOM 1637 C C . ASP A 1 207 ? -13.130 14.147 51.263 1.00 37.50 207 ASP A C 1
ATOM 1639 O O . ASP A 1 207 ? -14.079 14.587 51.913 1.00 37.50 207 ASP A O 1
ATOM 1643 N N . GLN A 1 208 ? -11.867 14.369 51.628 1.00 35.81 208 GLN A N 1
ATOM 1644 C CA . GLN A 1 208 ? -11.466 15.416 52.561 1.00 35.81 208 GLN A CA 1
ATOM 1645 C C . GLN A 1 208 ? -11.052 16.627 51.737 1.00 35.81 208 GLN A C 1
ATOM 1647 O O . GLN A 1 208 ? -9.905 16.713 51.318 1.00 35.81 208 GLN A O 1
ATOM 1652 N N . ASN A 1 209 ? -12.005 17.522 51.469 1.00 36.66 209 ASN A N 1
ATOM 1653 C CA . ASN A 1 209 ? -11.781 18.961 51.298 1.00 36.66 209 ASN A CA 1
ATOM 1654 C C . ASN A 1 209 ? -13.133 19.675 51.158 1.00 36.66 209 ASN A C 1
ATOM 1656 O O . ASN A 1 209 ? -13.564 20.033 50.066 1.00 36.66 209 ASN A O 1
ATOM 1660 N N . SER A 1 210 ? -13.822 19.886 52.280 1.00 38.41 210 SER A N 1
ATOM 1661 C CA . SER A 1 210 ? -14.872 20.904 52.409 1.00 38.41 210 SER A CA 1
ATOM 1662 C C . SER A 1 210 ? -14.960 21.357 53.876 1.00 38.41 210 SER A C 1
ATOM 1664 O O . SER A 1 210 ? -15.020 20.501 54.761 1.00 38.41 210 SER A O 1
ATOM 1666 N N . PRO A 1 211 ? -14.900 22.672 54.165 1.00 37.41 211 PRO A N 1
ATOM 1667 C CA . PRO A 1 211 ? -14.940 23.208 55.527 1.00 37.41 211 PRO A CA 1
ATOM 1668 C C . PRO A 1 211 ? -16.361 23.187 56.139 1.00 37.41 211 PRO A C 1
ATOM 1670 O O . PRO A 1 211 ? -17.342 23.045 55.411 1.00 37.41 211 PRO A O 1
ATOM 1673 N N . PRO A 1 212 ? -16.487 23.306 57.478 1.00 39.75 212 PRO A N 1
ATOM 1674 C CA . PRO A 1 212 ? -17.663 22.856 58.225 1.00 39.75 212 PRO A CA 1
ATOM 1675 C C . PRO A 1 212 ? -18.811 23.879 58.249 1.00 39.75 212 PRO A C 1
ATOM 1677 O O . PRO A 1 212 ? -18.633 25.015 58.691 1.00 39.75 212 PRO A O 1
ATOM 1680 N N . GLU A 1 213 ? -20.017 23.449 57.867 1.00 38.12 213 GLU A N 1
ATOM 1681 C CA . GLU A 1 213 ? -21.264 24.186 58.112 1.00 38.12 213 GLU A CA 1
ATOM 1682 C C . GLU A 1 213 ? -21.831 23.911 59.519 1.00 38.12 213 GLU A C 1
ATOM 1684 O O . GLU A 1 213 ? -21.814 22.792 60.032 1.00 38.12 213 GLU A O 1
ATOM 1689 N N . ARG A 1 214 ? -22.315 24.984 60.159 1.00 41.88 214 ARG A N 1
ATOM 1690 C CA . ARG A 1 214 ? -22.889 25.037 61.517 1.00 41.88 214 ARG A CA 1
ATOM 1691 C C . ARG A 1 214 ? -24.255 24.340 61.642 1.00 41.88 214 ARG A C 1
ATOM 1693 O O . ARG A 1 214 ? -25.002 24.285 60.672 1.00 41.88 214 ARG A O 1
ATOM 1700 N N . PRO A 1 215 ? -24.660 23.950 62.868 1.00 41.41 215 PRO A N 1
ATOM 1701 C CA . PRO A 1 215 ? -25.946 23.305 63.123 1.00 41.41 215 PRO A CA 1
ATOM 1702 C C . PRO A 1 215 ? -27.110 24.310 63.208 1.00 41.41 215 PRO A C 1
ATOM 1704 O O . PRO A 1 215 ? -26.975 25.369 63.829 1.00 41.41 215 PRO A O 1
ATOM 1707 N N . ARG A 1 216 ? -28.291 23.948 62.679 1.00 35.72 216 ARG A N 1
ATOM 1708 C CA . ARG A 1 216 ? -29.560 24.626 63.005 1.00 35.72 216 ARG A CA 1
ATOM 1709 C C . ARG A 1 216 ? -30.776 23.679 63.004 1.00 35.72 216 ARG A C 1
ATOM 1711 O O . ARG A 1 216 ? -31.128 23.111 61.982 1.00 35.72 216 ARG A O 1
ATOM 1718 N N . SER A 1 217 ? -31.345 23.539 64.204 1.00 36.00 217 SER A N 1
ATOM 1719 C CA . SER A 1 217 ? -32.725 23.227 64.636 1.00 36.00 217 SER A CA 1
ATOM 1720 C C . SER A 1 217 ? -33.786 22.657 63.664 1.00 36.00 217 SER A C 1
ATOM 1722 O O . SER A 1 217 ? -34.127 23.263 62.654 1.00 36.00 217 SER A O 1
ATOM 1724 N N . THR A 1 218 ? -34.408 21.570 64.135 1.00 41.50 218 THR A N 1
ATOM 1725 C CA . THR A 1 218 ? -35.741 20.963 63.875 1.00 41.50 218 THR A CA 1
ATOM 1726 C C . THR A 1 218 ? -36.943 21.948 63.952 1.00 41.50 218 THR A C 1
ATOM 1728 O O . THR A 1 218 ? -36.754 23.076 64.403 1.00 41.50 218 THR A O 1
ATOM 1731 N N . PRO A 1 219 ? -38.214 21.516 63.745 1.00 49.94 219 PRO A N 1
ATOM 1732 C CA . PRO A 1 219 ? -38.876 20.996 62.532 1.00 49.94 219 PRO A CA 1
ATOM 1733 C C . PRO A 1 219 ? -40.167 21.804 62.206 1.00 49.94 219 PRO A C 1
ATOM 1735 O O . PRO A 1 219 ? -40.646 22.558 63.048 1.00 49.94 219 PRO A O 1
ATOM 1738 N N . LEU A 1 220 ? -40.817 21.616 61.048 1.00 37.16 220 LEU A N 1
ATOM 1739 C CA . LEU A 1 220 ? -42.246 21.961 60.946 1.00 37.16 220 LEU A CA 1
ATOM 1740 C C . LEU A 1 220 ? -43.009 21.132 59.908 1.00 37.16 220 LEU A C 1
ATOM 1742 O O . LEU A 1 220 ? -42.670 21.058 58.731 1.00 37.16 220 LEU A O 1
ATOM 1746 N N . ASP A 1 221 ? -44.032 20.498 60.461 1.00 37.03 221 ASP A N 1
ATOM 1747 C CA . ASP A 1 221 ? -45.109 19.691 59.913 1.00 37.03 221 ASP A CA 1
ATOM 1748 C C . ASP A 1 221 ? -46.086 20.553 59.092 1.00 37.03 221 ASP A C 1
ATOM 1750 O O . ASP A 1 221 ? -46.462 21.635 59.539 1.00 37.03 221 ASP A O 1
ATOM 1754 N N . HIS A 1 222 ? -46.534 20.071 57.926 1.00 40.94 222 HIS A N 1
ATOM 1755 C CA . HIS A 1 222 ? -47.913 20.305 57.495 1.00 40.94 222 HIS A CA 1
ATOM 1756 C C . HIS A 1 222 ? -48.412 19.279 56.465 1.00 40.94 222 HIS A C 1
ATOM 1758 O O . HIS A 1 222 ? -47.773 18.938 55.472 1.00 40.94 222 HIS A O 1
ATOM 1764 N N . ARG A 1 223 ? -49.623 18.819 56.778 1.00 33.81 223 ARG A N 1
ATOM 1765 C CA . ARG A 1 223 ? -50.481 17.804 56.169 1.00 33.81 223 ARG A CA 1
ATOM 1766 C C . ARG A 1 223 ? -51.084 18.135 54.791 1.00 33.81 223 ARG A C 1
ATOM 1768 O O . ARG A 1 223 ? -51.475 19.262 54.521 1.00 33.81 223 ARG A O 1
ATOM 1775 N N . HIS A 1 224 ? -51.430 17.012 54.151 1.00 38.62 224 HIS A N 1
ATOM 1776 C CA . HIS A 1 224 ? -52.624 16.648 53.363 1.00 38.62 224 HIS A CA 1
ATOM 1777 C C . HIS A 1 224 ? -52.676 16.849 51.825 1.00 38.62 224 HIS A C 1
ATOM 1779 O O . HIS A 1 224 ? -52.230 17.871 51.312 1.00 38.62 224 HIS A O 1
ATOM 1785 N N . PRO A 1 225 ? -53.264 15.869 51.087 1.00 54.88 225 PRO A N 1
ATOM 1786 C CA . PRO A 1 225 ? -53.347 15.798 49.629 1.00 54.88 225 PRO A CA 1
ATOM 1787 C C . PRO A 1 225 ? -54.756 16.126 49.085 1.00 54.88 225 PRO A C 1
ATOM 1789 O O . PRO A 1 225 ? -55.747 16.077 49.813 1.00 54.88 225 PRO A O 1
ATOM 1792 N N . SER A 1 226 ? -54.870 16.366 47.776 1.00 37.38 226 SER A N 1
ATOM 1793 C CA . SER A 1 226 ? -56.141 16.298 47.031 1.00 37.38 226 SER A CA 1
ATOM 1794 C C . SER A 1 226 ? -55.844 16.136 45.534 1.00 37.38 226 SER A C 1
ATOM 1796 O O . SER A 1 226 ? -55.047 16.894 44.993 1.00 37.38 226 SER A O 1
ATOM 1798 N N . GLN A 1 227 ? -56.194 14.986 44.946 1.00 34.56 227 GLN A N 1
ATOM 1799 C CA . GLN A 1 227 ? -57.293 14.787 43.977 1.00 34.56 227 GLN A CA 1
ATOM 1800 C C . GLN A 1 227 ? -57.157 15.545 42.646 1.00 34.56 227 GLN A C 1
ATOM 1802 O O . GLN A 1 227 ? -56.948 16.750 42.620 1.00 34.56 227 GLN A O 1
ATOM 1807 N N . GLY A 1 228 ? -57.388 14.847 41.527 1.00 36.69 228 GLY A N 1
ATOM 1808 C CA . GLY A 1 228 ? -57.510 15.521 40.230 1.00 36.69 228 GLY A CA 1
ATOM 1809 C C . GLY A 1 228 ? -57.534 14.618 39.003 1.00 36.69 228 GLY A C 1
ATOM 1810 O O . GLY A 1 228 ? -56.681 14.706 38.136 1.00 36.69 228 GLY A O 1
ATOM 1811 N N . MET A 1 229 ? -58.519 13.734 38.949 1.00 39.62 229 MET A N 1
ATOM 1812 C CA . MET A 1 229 ? -58.926 12.901 37.816 1.00 39.62 229 MET A CA 1
ATOM 1813 C C . MET A 1 229 ? -59.318 13.730 36.575 1.00 39.62 229 MET A C 1
ATOM 1815 O O . MET A 1 229 ? -60.194 14.574 36.711 1.00 39.62 229 MET A O 1
ATOM 1819 N N . THR A 1 230 ? -58.818 13.429 35.362 1.00 46.28 230 THR A N 1
ATOM 1820 C CA . THR A 1 230 ? -59.653 13.410 34.128 1.00 46.28 230 THR A CA 1
ATOM 1821 C C . THR A 1 230 ? -58.977 12.719 32.929 1.00 46.28 230 THR A C 1
ATOM 1823 O O . THR A 1 230 ? -57.897 13.094 32.488 1.00 46.28 230 THR A O 1
ATOM 1826 N N . ARG A 1 231 ? -59.667 11.715 32.366 1.00 48.25 231 ARG A N 1
ATOM 1827 C CA . ARG A 1 231 ? -59.468 11.158 31.012 1.00 48.25 231 ARG A CA 1
ATOM 1828 C C . ARG A 1 231 ? -60.029 12.123 29.954 1.00 48.25 231 ARG A C 1
ATOM 1830 O O . ARG A 1 231 ? -61.089 12.686 30.210 1.00 48.25 231 ARG A O 1
ATOM 1837 N N . ARG A 1 232 ? -59.486 12.119 28.725 1.00 45.28 232 ARG A N 1
ATOM 1838 C CA . ARG A 1 232 ? -60.249 11.841 27.478 1.00 45.28 232 ARG A CA 1
ATOM 1839 C C . ARG A 1 232 ? -59.345 11.644 26.232 1.00 45.28 232 ARG A C 1
ATOM 1841 O O . ARG A 1 232 ? -58.184 12.033 26.288 1.00 45.28 232 ARG A O 1
ATOM 1848 N N . PRO A 1 233 ? -59.862 10.999 25.158 1.00 52.06 233 PRO A N 1
ATOM 1849 C CA . PRO A 1 233 ? -59.089 10.391 24.063 1.00 52.06 233 PRO A CA 1
ATOM 1850 C C . PRO A 1 233 ? -59.290 11.038 22.665 1.00 52.06 233 PRO A C 1
ATOM 1852 O O . PRO A 1 233 ? -60.144 11.903 22.512 1.00 52.06 233 PRO A O 1
ATOM 1855 N N . LEU A 1 234 ? -58.580 10.466 21.670 1.00 44.56 234 LEU A N 1
ATOM 1856 C CA . LEU A 1 234 ? -58.884 10.320 20.221 1.00 44.56 234 LEU A CA 1
ATOM 1857 C C . LEU A 1 234 ? -59.012 11.573 19.325 1.00 44.56 234 LEU A C 1
ATOM 1859 O O . LEU A 1 234 ? -59.942 12.352 19.476 1.00 44.56 234 LEU A O 1
ATOM 1863 N N . SER A 1 235 ? -58.197 11.636 18.259 1.00 42.56 235 SER A N 1
ATOM 1864 C CA . SER A 1 235 ? -58.670 11.677 16.856 1.00 42.56 235 SER A CA 1
ATOM 1865 C C . SER A 1 235 ? -57.503 11.640 15.856 1.00 42.56 235 SER A C 1
ATOM 1867 O O . SER A 1 235 ? -56.413 12.129 16.132 1.00 42.56 235 SER A O 1
ATOM 1869 N N . ALA A 1 236 ? -57.798 11.042 14.704 1.00 50.41 236 ALA A N 1
ATOM 1870 C CA . ALA A 1 236 ? -56.994 10.825 13.512 1.00 50.41 236 ALA A CA 1
ATOM 1871 C C . ALA A 1 236 ? -56.504 12.099 12.799 1.00 50.41 236 ALA A C 1
ATOM 1873 O O . ALA A 1 236 ? -57.184 13.127 12.819 1.00 50.41 236 ALA A O 1
ATOM 1874 N N . ASN A 1 237 ? -55.367 11.964 12.111 1.00 51.09 237 ASN A N 1
ATOM 1875 C CA . ASN A 1 237 ? -55.211 12.167 10.664 1.00 51.09 237 ASN A CA 1
ATOM 1876 C C . ASN A 1 237 ? -53.936 11.466 10.183 1.00 51.09 237 ASN A C 1
ATOM 1878 O O . ASN A 1 237 ? -52.973 11.410 10.982 1.00 51.09 237 ASN A O 1
#

Organism: Petrolisthes cinctipes (NCBI:txid88211)

pLDDT: mean 74.57, std 18.34, range [28.83, 94.0]

Sequence (237 aa):
MLVSDIHAVRDDRHSCTAVGTLIHVFYQAAGAWIFSLGHAAFTAITSGVIGGRLKPYMAISWGMPLISMGVHLRLLHMFFVFISSLCGIVVLCNMATPALRKDNLIEDYGSFCRGAAFLILFFDLTWIFALLCYIRLDFNEPDFYPIFQVLNSCTGIILFLFIGLGSRRFRMVIAGQTKLRREMLKNYAFGKPRKTQDKEPLSSPHDQNSPPERPRSTPLDHRHPSQGMTRRPLSAN

Radius of gyration: 31.59 Å; chains: 1; bounding box: 86×46×88 Å

Foldseek 3Di:
DVVLVPPVQVVDPVSNVVVVLVVQLVVQLVLLLLLLLLVQLLCCFAVVDHDDPVPVSVCRSNVVSVVCSVDVVVVVSVVSLVVSLVSLVVSVVSLVPGPHPDPVVNQQSSLQSPLSSVLSVLVSVLVVLVVVQVPPPVDPDDRSVVVSVVSVVCSVVSCCVRNQVSGPVNVCVVVVVPVVVVVVVCCVVVPDPDPDDDDDDDDDPDDPDDDDDDDDDDDDDDDDDDDDDDDDDDDDD